Protein AF-A0A8T6I7B5-F1 (afdb_monomer_lite)

Sequence (287 aa):
MPPGPPVEEPLDAAIVPVEAETPPVVAPEPPTEPMSDALAETLEEALAERDRLAEENAALMVDLDSARGALARAAEEIAALEEVVGALEQQVETLQQRPPAAGQGRAASRSADGAPPTFSFVAWGAVAVLLLAAVVGVLYQRRRARALEAAADAYRGPSATAEELADDVEPDHDFEEPPPAAQDAPAETYAPAETYEPAETYEPAEVYEPAETYERQESYDVEEDEDDPADSPAGPGGYSPNTKLNLARAYVNMGDEETAREVLEEVLAEGDATERAAAQELLDELE

pLDDT: mean 70.92, std 21.5, range [35.41, 97.62]

Foldseek 3Di:
DDDDDDDDDDPPPPPDDPPPPDDPPPDPDDPDDDPVVVVVVVVVVVVVVVVVVVVVVVVVVVVVVVVVVVVVVVVVVVVVVVVVVVVVVVVVVVVVPPPDPPDDDDDDDDDDDDDDPPDDPPVVVVVVVVVVVVVVVVVVVVVVVVVVVVVVVVVCPPPPDPPVPPDPDDPPDPPDDDDDDDPDDDDDDDDDPDDDDDPDDDDDPDDDDPDDDPDDDDDDPPPPPPDDPQPDPPDDPRDDLVRLLVVLVVCVVVVNNVVSLVSLVVSCVHPDPVSVVSSVVVVVVSD

Secondary structure (DSSP, 8-state):
--PPPPPPP------------PPP--PPPPPPSSHHHHHHHHHHHHHHHHHHHHHHHHHHHHHHHHHHHHHHHHHHHHHHHHHHHHHHHHHHHHHHSS----------------------HHHHHHHHHHHHHHHHHHHHHHHHHHHHHHHHHHHS-----TTSTTS---------PPPP----------------PPP---------PPPP----------------TT----STT---HHHHHHHHHHHHHTT-HHHHHHHHHHHHHHS-HHHHHHHHHHHHHT-

Radius of gyration: 44.98 Å; chains: 1; bounding box: 145×75×112 Å

Structure (mmCIF, N/CA/C/O backbone):
data_AF-A0A8T6I7B5-F1
#
_entry.id   AF-A0A8T6I7B5-F1
#
loop_
_atom_site.group_PDB
_atom_site.id
_atom_site.type_symbol
_atom_site.label_atom_id
_atom_site.label_alt_id
_atom_site.label_comp_id
_atom_site.label_asym_id
_atom_site.label_entity_id
_atom_site.label_seq_id
_atom_site.pdbx_PDB_ins_code
_atom_site.Cartn_x
_atom_site.Cartn_y
_atom_site.Cartn_z
_atom_site.occupancy
_atom_site.B_iso_or_equiv
_atom_site.auth_seq_id
_atom_site.auth_comp_id
_atom_site.auth_asym_id
_atom_site.auth_atom_id
_atom_site.pdbx_PDB_model_num
ATOM 1 N N . MET A 1 1 ? 95.168 -58.702 -53.310 1.00 51.34 1 MET A N 1
ATOM 2 C CA . MET A 1 1 ? 95.104 -57.454 -54.100 1.00 51.34 1 MET A CA 1
ATOM 3 C C . MET A 1 1 ? 94.538 -57.802 -55.459 1.00 51.34 1 MET A C 1
ATOM 5 O O . MET A 1 1 ? 95.211 -58.487 -56.220 1.00 51.34 1 MET A O 1
ATOM 9 N N . PRO A 1 2 ? 93.236 -57.555 -55.634 1.00 46.84 2 PRO A N 1
ATOM 10 C CA . PRO A 1 2 ? 92.783 -56.429 -56.463 1.00 46.84 2 PRO A CA 1
ATOM 11 C C . PRO A 1 2 ? 91.567 -55.711 -55.810 1.00 46.84 2 PRO A C 1
ATOM 13 O O . PRO A 1 2 ? 91.312 -55.957 -54.632 1.00 46.84 2 PRO A O 1
ATOM 16 N N . PRO A 1 3 ? 90.867 -54.801 -56.509 1.00 55.19 3 PRO A N 1
ATOM 17 C CA . PRO A 1 3 ? 91.048 -53.349 -56.500 1.00 55.19 3 PRO A CA 1
ATOM 18 C C . PRO A 1 3 ? 90.017 -52.613 -55.619 1.00 55.19 3 PRO A C 1
ATOM 20 O O . PRO A 1 3 ? 88.935 -53.124 -55.345 1.00 55.19 3 PRO A O 1
ATOM 23 N N . GLY A 1 4 ? 90.383 -51.406 -55.176 1.00 50.25 4 GLY A N 1
ATOM 24 C CA . GLY A 1 4 ? 89.544 -50.533 -54.350 1.00 50.25 4 GLY A CA 1
ATOM 25 C C . GLY A 1 4 ? 88.310 -49.976 -55.079 1.00 50.25 4 GLY A C 1
ATOM 26 O O . GLY A 1 4 ? 88.274 -49.987 -56.312 1.00 50.25 4 GLY A O 1
ATOM 27 N N . PRO A 1 5 ? 87.301 -49.509 -54.320 1.00 64.31 5 PRO A N 1
ATOM 28 C CA . PRO A 1 5 ? 86.073 -48.953 -54.875 1.00 64.31 5 PRO A CA 1
ATOM 29 C C . PRO A 1 5 ? 86.305 -47.581 -55.540 1.00 64.31 5 PRO A C 1
ATOM 31 O O . PRO A 1 5 ? 87.286 -46.900 -55.223 1.00 64.31 5 PRO A O 1
ATOM 34 N N . PRO A 1 6 ? 85.430 -47.202 -56.489 1.00 61.50 6 PRO A N 1
ATOM 35 C CA . PRO A 1 6 ? 85.619 -46.056 -57.370 1.00 61.50 6 PRO A CA 1
ATOM 36 C C . PRO A 1 6 ? 85.499 -44.710 -56.646 1.00 61.50 6 PRO A C 1
ATO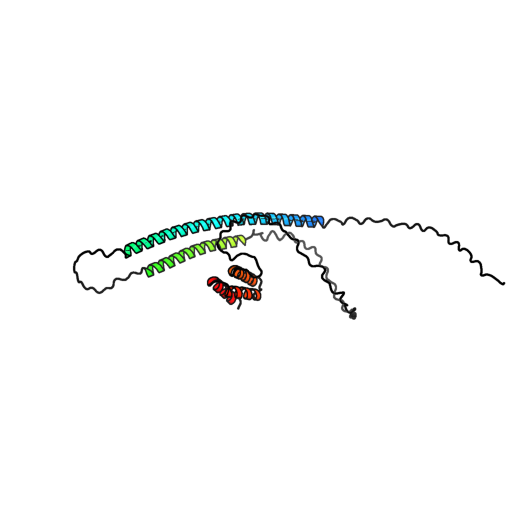M 38 O O . PRO A 1 6 ? 84.761 -44.558 -55.678 1.00 61.50 6 PRO A O 1
ATOM 41 N N . VAL A 1 7 ? 86.252 -43.743 -57.169 1.00 57.91 7 VAL A N 1
ATOM 42 C CA . VAL A 1 7 ? 86.249 -42.325 -56.802 1.00 57.91 7 VAL A CA 1
ATOM 43 C C . VAL A 1 7 ? 84.918 -41.713 -57.244 1.00 57.91 7 VAL A C 1
ATOM 45 O O . VAL A 1 7 ? 84.636 -41.691 -58.440 1.00 57.91 7 VAL A O 1
ATOM 48 N N . GLU A 1 8 ? 84.111 -41.240 -56.295 1.00 53.50 8 GLU A N 1
ATOM 49 C CA . GLU A 1 8 ? 82.928 -40.425 -56.585 1.00 53.50 8 GLU A CA 1
ATOM 50 C C . GLU A 1 8 ? 83.360 -38.990 -56.922 1.00 53.50 8 GLU A C 1
ATOM 52 O O . GLU A 1 8 ? 84.153 -38.370 -56.209 1.00 53.50 8 GLU A O 1
ATOM 57 N N . GLU A 1 9 ? 82.872 -38.499 -58.059 1.00 64.44 9 GLU A N 1
ATOM 58 C CA . GLU A 1 9 ? 83.055 -37.133 -58.546 1.00 64.44 9 GLU A CA 1
ATOM 59 C C . GLU A 1 9 ? 82.395 -36.117 -57.595 1.00 64.44 9 GLU A C 1
ATOM 61 O O . GLU A 1 9 ? 81.298 -36.371 -57.091 1.00 64.44 9 GLU A O 1
ATOM 66 N N . PRO A 1 10 ? 82.998 -34.938 -57.363 1.00 58.88 10 PRO A N 1
ATOM 67 C CA . PRO A 1 10 ? 82.309 -33.866 -56.665 1.00 58.88 10 PRO A CA 1
ATOM 68 C C . PRO A 1 10 ? 81.256 -33.246 -57.593 1.00 58.88 10 PRO A C 1
ATOM 70 O O . PRO A 1 10 ? 81.580 -32.644 -58.615 1.00 58.88 10 PRO A O 1
ATOM 73 N N . LEU A 1 11 ? 79.983 -33.386 -57.223 1.00 54.81 11 LEU A N 1
ATOM 74 C CA . LEU A 1 11 ? 78.884 -32.615 -57.797 1.00 54.81 11 LEU A CA 1
ATOM 75 C C . LEU A 1 11 ? 79.084 -31.131 -57.457 1.00 54.81 11 LEU A C 1
ATOM 77 O O . LEU A 1 11 ? 78.839 -30.705 -56.328 1.00 54.81 11 LEU A O 1
ATOM 81 N N . ASP A 1 12 ? 79.503 -30.350 -58.454 1.00 52.25 12 ASP A N 1
ATOM 82 C CA . ASP A 1 12 ? 79.379 -28.891 -58.488 1.00 52.25 12 ASP A CA 1
ATOM 83 C C . ASP A 1 12 ? 77.886 -28.515 -58.477 1.00 52.25 12 ASP A C 1
ATOM 85 O O . ASP A 1 12 ? 77.255 -28.266 -59.505 1.00 52.25 12 ASP A O 1
ATOM 89 N N . ALA A 1 13 ? 77.288 -28.500 -57.287 1.00 52.56 13 ALA A N 1
ATOM 90 C CA . ALA A 1 13 ? 76.013 -27.845 -57.053 1.00 52.56 13 ALA A CA 1
ATOM 91 C C . ALA A 1 13 ? 76.296 -26.366 -56.775 1.00 52.56 13 ALA A C 1
ATOM 93 O O . ALA A 1 13 ? 76.551 -25.956 -55.643 1.00 52.56 13 ALA A O 1
ATOM 94 N N . ALA A 1 14 ? 76.269 -25.564 -57.838 1.00 49.94 14 ALA A N 1
ATOM 95 C CA . ALA A 1 14 ? 76.181 -24.118 -57.740 1.00 49.94 14 ALA A CA 1
ATOM 96 C C . ALA A 1 14 ? 74.928 -23.751 -56.925 1.00 49.94 14 ALA A C 1
ATOM 98 O O . ALA A 1 14 ? 73.805 -23.799 -57.425 1.00 49.94 14 ALA A O 1
ATOM 99 N N . ILE A 1 15 ? 75.121 -23.408 -55.651 1.00 51.41 15 ILE A N 1
ATOM 100 C CA . ILE A 1 15 ? 74.093 -22.778 -54.827 1.00 51.41 15 ILE A CA 1
ATOM 101 C C . ILE A 1 15 ? 73.923 -21.359 -55.371 1.00 51.41 15 ILE A C 1
ATOM 103 O O . ILE A 1 15 ? 74.718 -20.465 -55.086 1.00 51.41 15 ILE A O 1
ATOM 107 N N . VAL A 1 16 ? 72.905 -21.171 -56.206 1.00 56.12 16 VAL A N 1
ATOM 108 C CA . VAL A 1 16 ? 72.401 -19.845 -56.563 1.00 56.12 16 VAL A CA 1
ATOM 109 C C . VAL A 1 16 ? 71.723 -19.283 -55.310 1.00 56.12 16 VAL A C 1
ATOM 111 O O . VAL A 1 16 ? 70.828 -19.947 -54.779 1.00 56.12 16 VAL A O 1
ATOM 114 N N . PRO A 1 17 ? 72.117 -18.108 -54.793 1.00 50.94 17 PRO A N 1
ATOM 115 C CA . PRO A 1 17 ? 71.380 -17.482 -53.711 1.00 50.94 17 PRO A CA 1
ATOM 116 C C . PRO A 1 17 ? 70.039 -17.015 -54.280 1.00 50.94 17 PRO A C 1
ATOM 118 O O . PRO A 1 17 ? 69.984 -16.100 -55.097 1.00 50.94 17 PRO A O 1
ATOM 121 N N . VAL A 1 18 ? 68.955 -17.676 -53.883 1.00 52.81 18 VAL A N 1
ATOM 122 C CA . VAL A 1 18 ? 67.610 -17.130 -54.057 1.00 52.81 18 VAL A CA 1
ATOM 123 C C . VAL A 1 18 ? 67.505 -15.991 -53.051 1.00 52.81 18 VAL A C 1
ATOM 125 O O . VAL A 1 18 ? 67.374 -16.231 -51.851 1.00 52.81 18 VAL A O 1
ATOM 128 N N . GLU A 1 19 ? 67.646 -14.754 -53.528 1.00 52.31 19 GLU A N 1
ATOM 129 C CA . GLU A 1 19 ? 67.212 -13.574 -52.787 1.00 52.31 19 GLU A CA 1
ATOM 130 C C . GLU A 1 19 ? 65.722 -13.759 -52.495 1.00 52.31 19 GLU A C 1
ATOM 132 O O . GLU A 1 19 ? 64.873 -13.652 -53.378 1.00 52.31 19 GLU A O 1
ATOM 137 N N . ALA A 1 20 ? 65.407 -14.139 -51.259 1.00 50.53 20 ALA A N 1
ATOM 138 C CA . ALA A 1 20 ? 64.048 -14.105 -50.767 1.00 50.53 20 ALA A CA 1
ATOM 139 C C . ALA A 1 20 ? 63.647 -12.629 -50.683 1.00 50.53 20 ALA A C 1
ATOM 141 O O . ALA A 1 20 ? 64.002 -11.942 -49.725 1.00 50.53 20 ALA A O 1
ATOM 142 N N . GLU A 1 21 ? 62.935 -12.135 -51.695 1.00 50.31 21 GLU A N 1
ATOM 143 C CA . GLU A 1 21 ? 62.118 -10.936 -51.547 1.00 50.31 21 GLU A CA 1
ATOM 144 C C . GLU A 1 21 ? 61.119 -11.212 -50.416 1.00 50.31 21 GLU A C 1
ATOM 146 O O . GLU A 1 21 ? 60.110 -11.894 -50.590 1.00 50.31 21 GLU A O 1
ATOM 151 N N . THR A 1 22 ? 61.436 -10.739 -49.211 1.00 57.69 22 THR A N 1
ATOM 152 C CA . THR A 1 22 ? 60.463 -10.644 -48.126 1.00 57.69 22 THR A CA 1
ATOM 153 C C . THR A 1 22 ? 59.327 -9.751 -48.620 1.00 57.69 22 THR A C 1
ATOM 155 O O . THR A 1 22 ? 59.603 -8.587 -48.935 1.00 57.69 22 THR A O 1
ATOM 158 N N . PRO A 1 23 ? 58.075 -10.242 -48.709 1.00 58.91 23 PRO A N 1
ATOM 159 C CA . PRO A 1 23 ? 56.959 -9.371 -49.039 1.00 58.91 23 PRO A CA 1
ATOM 160 C C . PRO A 1 23 ? 56.904 -8.243 -47.999 1.00 58.91 23 PRO A C 1
ATOM 162 O O . PRO A 1 23 ? 57.253 -8.475 -46.834 1.00 58.91 23 PRO A O 1
ATOM 165 N N . PRO A 1 24 ? 56.510 -7.020 -48.390 1.00 59.97 24 PRO A N 1
ATOM 166 C CA . PRO A 1 24 ? 56.410 -5.923 -47.443 1.00 59.97 24 PRO A CA 1
ATOM 167 C C . PRO A 1 24 ? 55.484 -6.349 -46.302 1.00 59.97 24 PRO A C 1
ATOM 169 O O . PRO A 1 24 ? 54.354 -6.781 -46.534 1.00 59.97 24 PRO A O 1
ATOM 172 N N . VAL A 1 25 ? 55.985 -6.252 -45.069 1.00 58.31 25 VAL A N 1
ATOM 173 C CA . VAL A 1 25 ? 55.170 -6.384 -43.862 1.00 58.31 25 VAL A CA 1
ATOM 174 C C . VAL A 1 25 ? 54.178 -5.229 -43.898 1.00 58.31 25 VAL A C 1
ATOM 176 O O . VAL A 1 25 ? 54.514 -4.096 -43.557 1.00 58.31 25 VAL A O 1
ATOM 179 N N . VAL A 1 26 ? 52.971 -5.509 -44.385 1.00 59.41 26 VAL A N 1
ATOM 180 C CA . VAL A 1 26 ? 51.819 -4.631 -44.209 1.00 59.41 26 VAL A CA 1
ATOM 181 C C . VAL A 1 26 ? 51.585 -4.592 -42.706 1.00 59.41 26 VAL A C 1
ATOM 183 O O . VAL A 1 26 ? 51.203 -5.597 -42.107 1.00 59.41 26 VAL A O 1
ATOM 186 N N . ALA A 1 27 ? 51.924 -3.465 -42.079 1.00 62.81 27 ALA A N 1
ATOM 187 C CA . ALA A 1 27 ? 51.529 -3.218 -40.702 1.00 62.81 27 ALA A CA 1
ATOM 188 C C . ALA A 1 27 ? 50.005 -3.404 -40.626 1.00 62.81 27 ALA A C 1
ATOM 190 O O . ALA A 1 27 ? 49.321 -2.903 -41.523 1.00 62.81 27 ALA A O 1
ATOM 191 N N . PRO A 1 28 ? 49.469 -4.133 -39.629 1.00 57.56 28 PRO A N 1
ATOM 192 C CA . PRO A 1 28 ? 48.026 -4.204 -39.463 1.00 57.56 28 PRO A CA 1
ATOM 193 C C . PRO A 1 28 ? 47.518 -2.768 -39.347 1.00 57.56 28 PRO A C 1
ATOM 195 O O . PRO A 1 28 ? 48.011 -2.005 -38.511 1.00 57.56 28 PRO A O 1
ATOM 198 N N . GLU A 1 29 ? 46.608 -2.381 -40.239 1.00 62.47 29 GLU A N 1
ATOM 199 C CA . GLU A 1 29 ? 45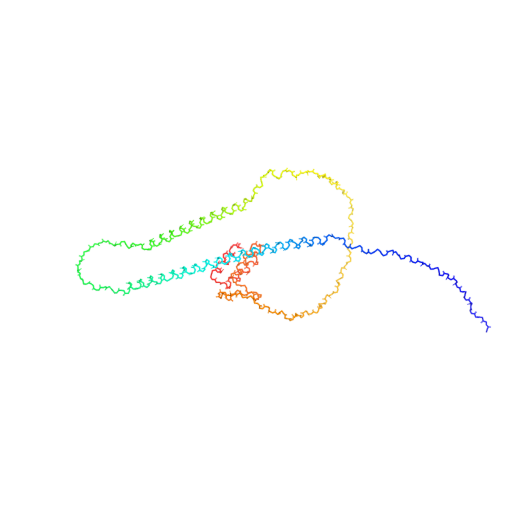.933 -1.096 -40.117 1.00 62.47 29 GLU A CA 1
ATOM 200 C C . GLU A 1 29 ? 45.312 -1.030 -38.714 1.00 62.47 29 GLU A C 1
ATOM 202 O O . GLU A 1 29 ? 44.788 -2.048 -38.236 1.00 62.47 29 GLU A O 1
ATOM 207 N N . PRO A 1 30 ? 45.428 0.109 -38.004 1.00 62.84 30 PRO A N 1
ATOM 208 C CA . PRO A 1 30 ? 44.755 0.249 -36.724 1.00 62.84 30 PRO A CA 1
ATOM 209 C C . PRO A 1 30 ? 43.266 -0.034 -36.953 1.00 62.84 30 PRO A C 1
ATOM 211 O O . PRO A 1 30 ? 42.741 0.367 -37.997 1.00 62.84 30 PRO A O 1
ATOM 214 N N . PRO A 1 31 ? 42.590 -0.743 -36.032 1.00 59.16 31 PRO A N 1
ATOM 215 C CA . PRO A 1 31 ? 41.165 -0.983 -36.171 1.00 59.16 31 PRO A CA 1
ATOM 216 C C . PRO A 1 31 ? 40.487 0.371 -36.372 1.00 59.16 31 PRO A C 1
ATOM 218 O O . PRO A 1 31 ? 40.602 1.263 -35.532 1.00 59.16 31 PRO A O 1
ATOM 221 N N . THR A 1 32 ? 39.857 0.530 -37.534 1.00 59.53 32 THR A N 1
ATOM 222 C CA . THR A 1 32 ? 39.026 1.683 -37.871 1.00 59.53 32 THR A CA 1
ATOM 223 C C . THR A 1 32 ? 38.042 1.931 -36.735 1.00 59.53 32 THR A C 1
ATOM 225 O O . THR A 1 32 ? 37.567 0.971 -36.134 1.00 59.53 32 THR A O 1
ATOM 228 N N . GLU A 1 33 ? 37.783 3.204 -36.457 1.00 61.41 33 GLU A N 1
ATOM 229 C CA . GLU A 1 33 ? 37.123 3.796 -35.290 1.00 61.41 33 GLU A CA 1
ATOM 230 C C . GLU A 1 33 ? 35.568 3.859 -35.385 1.00 61.41 33 GLU A C 1
ATOM 232 O O . GLU A 1 33 ? 35.046 4.924 -35.695 1.00 61.41 33 GLU A O 1
ATOM 237 N N . PRO A 1 34 ? 34.772 2.791 -35.127 1.00 58.00 34 PRO A N 1
ATOM 238 C CA . PRO A 1 34 ? 33.345 2.990 -34.827 1.00 58.00 34 PRO A CA 1
ATOM 239 C C . PRO A 1 34 ? 32.941 2.542 -33.415 1.00 58.00 34 PRO A C 1
ATOM 241 O O . PRO A 1 34 ? 31.858 2.883 -32.956 1.00 58.00 34 PRO A O 1
ATOM 244 N N . MET A 1 35 ? 33.784 1.787 -32.698 1.00 57.00 35 MET A N 1
ATOM 245 C CA . MET A 1 35 ? 33.456 1.326 -31.339 1.00 57.00 35 MET A CA 1
ATOM 246 C C . MET A 1 35 ? 33.714 2.381 -30.256 1.00 57.00 35 MET A C 1
ATOM 248 O O . MET A 1 35 ? 33.026 2.368 -29.242 1.00 57.00 35 MET A O 1
ATOM 252 N N . SER A 1 36 ? 34.677 3.290 -30.442 1.00 67.69 36 SER A N 1
ATOM 253 C CA . SER A 1 36 ? 34.973 4.345 -29.460 1.00 67.69 36 SER A CA 1
ATOM 254 C C . SER A 1 36 ? 33.822 5.333 -29.311 1.00 67.69 36 SER A C 1
ATOM 256 O O . SER A 1 36 ? 33.496 5.722 -28.194 1.00 67.69 36 SER A O 1
ATOM 258 N N . ASP A 1 37 ? 33.194 5.690 -30.428 1.00 76.62 37 ASP A N 1
ATOM 259 C CA . ASP A 1 37 ? 32.149 6.709 -30.466 1.00 76.62 37 ASP A CA 1
ATOM 260 C C . ASP A 1 37 ? 30.830 6.150 -29.926 1.00 76.62 37 ASP A C 1
ATOM 262 O O . ASP A 1 37 ? 30.194 6.789 -29.095 1.00 76.62 37 ASP A O 1
ATOM 266 N N . ALA A 1 38 ? 30.493 4.901 -30.270 1.00 75.25 38 ALA A N 1
ATOM 267 C CA . ALA A 1 38 ? 29.346 4.203 -29.689 1.00 75.25 38 ALA A CA 1
ATOM 268 C C . ALA A 1 38 ? 29.489 4.012 -28.165 1.00 75.25 38 ALA A C 1
ATOM 270 O O . ALA A 1 38 ? 28.525 4.169 -27.419 1.00 75.25 38 ALA A O 1
ATOM 271 N N . LEU A 1 39 ? 30.699 3.709 -27.677 1.00 80.75 39 LEU A N 1
ATOM 272 C CA . LEU A 1 39 ? 30.958 3.616 -26.237 1.00 80.75 39 LEU A CA 1
ATOM 273 C C . LEU A 1 39 ? 30.880 4.985 -25.547 1.00 80.75 39 LEU A C 1
ATOM 275 O O . LEU A 1 39 ? 30.374 5.065 -24.430 1.00 80.75 39 LEU A O 1
ATOM 279 N N . ALA A 1 40 ? 31.342 6.055 -26.195 1.00 82.75 40 ALA A N 1
ATOM 280 C CA . ALA A 1 40 ? 31.225 7.411 -25.664 1.00 82.75 40 ALA A CA 1
ATOM 281 C C . ALA A 1 40 ? 29.757 7.855 -25.548 1.00 82.75 40 ALA A C 1
ATOM 283 O O . ALA A 1 40 ? 29.374 8.389 -24.511 1.00 82.75 40 ALA A O 1
ATOM 284 N N . GLU A 1 41 ? 28.936 7.559 -26.558 1.00 86.44 41 GLU A N 1
ATOM 285 C CA . GLU A 1 41 ? 27.498 7.853 -26.559 1.00 86.44 41 GLU A CA 1
ATOM 286 C C . GLU A 1 41 ? 26.766 7.082 -25.450 1.00 86.44 41 GLU A C 1
ATOM 288 O O . GLU A 1 41 ? 26.040 7.678 -24.657 1.00 86.44 41 GLU A O 1
ATOM 293 N N . THR A 1 42 ? 27.046 5.782 -25.293 1.00 90.06 42 THR A N 1
ATOM 294 C CA . THR A 1 42 ? 26.442 4.977 -24.210 1.00 90.06 42 THR A CA 1
ATOM 295 C C . THR A 1 42 ? 26.855 5.447 -22.811 1.00 90.06 42 THR A C 1
ATOM 297 O O . THR A 1 42 ? 26.065 5.382 -21.872 1.00 90.06 42 THR A O 1
ATOM 300 N N . LEU A 1 43 ? 28.089 5.943 -22.650 1.00 92.69 43 LEU A N 1
ATOM 301 C CA . LEU A 1 43 ? 28.561 6.510 -21.387 1.00 92.69 43 LEU A CA 1
ATOM 302 C C . LEU A 1 43 ? 27.842 7.830 -21.083 1.00 92.69 43 LEU A C 1
ATOM 304 O O . LEU A 1 43 ? 27.479 8.074 -19.936 1.00 92.69 43 LEU A O 1
ATOM 308 N N . GLU A 1 44 ? 27.654 8.680 -22.090 1.00 92.88 44 GLU A N 1
ATOM 309 C CA . GLU A 1 44 ? 26.946 9.951 -21.944 1.00 92.88 44 GLU A CA 1
ATOM 310 C C . GLU A 1 44 ? 25.475 9.728 -21.566 1.00 92.88 44 GLU A C 1
ATOM 312 O O . GLU A 1 44 ? 24.985 10.361 -20.630 1.00 92.88 44 GLU A O 1
ATOM 317 N N . GLU A 1 45 ? 24.811 8.757 -22.199 1.00 94.25 45 GLU A N 1
ATOM 318 C CA . GLU A 1 45 ? 23.447 8.347 -21.851 1.00 94.25 45 GLU A CA 1
ATOM 319 C C . GLU A 1 45 ? 23.361 7.809 -20.413 1.00 94.25 45 GLU A C 1
ATOM 321 O O . GLU A 1 45 ? 22.534 8.274 -19.626 1.00 94.25 45 GLU A O 1
ATOM 326 N N . ALA A 1 46 ? 24.275 6.919 -20.014 1.00 93.75 46 ALA A N 1
ATOM 327 C CA . ALA A 1 46 ? 24.314 6.381 -18.653 1.00 93.75 46 ALA A CA 1
ATOM 328 C C . ALA A 1 46 ? 24.598 7.458 -17.586 1.00 93.75 46 ALA A C 1
ATOM 330 O O . ALA A 1 46 ? 24.083 7.395 -16.466 1.00 93.75 46 ALA A O 1
ATOM 331 N N . LEU A 1 47 ? 25.419 8.465 -17.906 1.00 94.75 47 LEU A N 1
ATOM 332 C CA . LEU A 1 47 ? 25.679 9.595 -17.011 1.00 94.75 47 LEU A CA 1
ATOM 333 C C . LEU A 1 47 ? 24.452 10.500 -16.873 1.00 94.75 47 LEU A C 1
ATOM 335 O O . LEU A 1 47 ? 24.137 10.915 -15.757 1.00 94.75 47 LEU A O 1
ATOM 339 N N . ALA A 1 48 ? 23.743 10.762 -17.973 1.00 94.81 48 ALA A N 1
ATOM 340 C CA . ALA A 1 48 ? 22.498 11.521 -17.949 1.00 94.81 48 ALA A CA 1
ATOM 341 C C . ALA A 1 48 ? 21.411 10.797 -17.137 1.00 94.81 48 ALA A C 1
ATOM 343 O O . ALA A 1 48 ? 20.705 11.427 -16.346 1.00 94.81 48 ALA A O 1
ATOM 344 N N . GLU A 1 49 ? 21.311 9.473 -17.270 1.00 96.19 49 GLU A N 1
ATOM 345 C CA . GLU A 1 49 ? 20.382 8.659 -16.486 1.00 96.19 49 GLU A CA 1
ATOM 346 C C . GLU A 1 49 ? 20.726 8.678 -14.991 1.00 96.19 49 GLU A C 1
ATOM 348 O O . GLU A 1 49 ? 19.846 8.888 -14.155 1.00 96.19 49 GLU A O 1
ATOM 353 N N . ARG A 1 50 ? 22.010 8.561 -14.631 1.00 96.69 50 ARG A N 1
ATOM 354 C CA . ARG A 1 50 ? 22.456 8.701 -13.237 1.00 96.69 50 ARG A CA 1
ATOM 355 C C . ARG A 1 50 ? 22.073 10.060 -12.652 1.00 96.69 50 ARG A C 1
ATOM 357 O O . ARG A 1 50 ? 21.613 10.119 -11.514 1.00 96.69 50 ARG A O 1
ATOM 364 N N . ASP A 1 51 ? 22.286 11.142 -13.395 1.00 96.81 51 ASP A N 1
ATOM 365 C CA . ASP A 1 51 ? 21.993 12.494 -12.911 1.00 96.81 51 ASP A CA 1
ATOM 366 C C . ASP A 1 51 ? 20.488 12.702 -12.717 1.00 96.81 51 ASP A C 1
ATOM 368 O O . ASP A 1 51 ? 20.068 13.250 -11.696 1.00 96.81 51 ASP A O 1
ATOM 372 N N . ARG A 1 52 ? 19.672 12.162 -13.627 1.00 96.62 52 ARG A N 1
ATOM 373 C CA . ARG A 1 52 ? 18.217 12.119 -13.471 1.00 96.62 52 ARG A CA 1
ATOM 374 C C . ARG A 1 52 ? 17.802 11.345 -12.220 1.00 96.62 52 ARG A C 1
ATOM 376 O O . ARG A 1 52 ? 17.020 11.854 -11.422 1.00 96.62 52 ARG A O 1
ATOM 383 N N . LEU A 1 53 ? 18.338 10.142 -12.022 1.00 96.12 53 LEU A N 1
ATOM 384 C CA . LEU A 1 53 ? 18.039 9.326 -10.842 1.00 96.12 53 LEU A CA 1
ATOM 385 C C . LEU A 1 53 ? 18.489 10.010 -9.546 1.00 96.12 53 LEU A C 1
ATOM 387 O O . LEU A 1 53 ? 17.834 9.875 -8.514 1.00 96.12 53 LEU A O 1
ATOM 391 N N . ALA A 1 54 ? 19.594 10.757 -9.570 1.00 96.38 54 ALA A N 1
ATOM 392 C CA . ALA A 1 54 ? 20.044 11.534 -8.421 1.00 96.38 54 ALA A CA 1
ATOM 393 C C . ALA A 1 54 ? 19.064 12.669 -8.078 1.00 96.38 54 ALA A C 1
ATOM 395 O O . ALA A 1 54 ? 18.784 12.896 -6.901 1.00 96.38 54 ALA A O 1
ATOM 396 N N . GLU A 1 55 ? 18.510 13.349 -9.085 1.00 96.44 55 GLU A N 1
ATOM 397 C CA . GLU A 1 55 ? 17.492 14.385 -8.891 1.00 96.44 55 GLU A CA 1
ATOM 398 C C . GLU A 1 55 ? 16.166 13.797 -8.384 1.00 96.44 55 GLU A C 1
ATOM 400 O O . GLU A 1 55 ? 15.583 14.319 -7.432 1.00 96.44 55 GLU A O 1
ATOM 405 N N . GLU A 1 56 ? 15.730 12.665 -8.943 1.00 96.81 56 GLU A N 1
ATOM 406 C CA . GLU A 1 56 ? 14.538 11.942 -8.485 1.00 96.81 56 GLU A CA 1
ATOM 407 C C . GLU A 1 56 ? 14.695 11.465 -7.031 1.00 96.81 56 GLU A C 1
ATOM 409 O O . GLU A 1 56 ? 13.812 11.699 -6.205 1.00 96.81 56 GLU A O 1
ATOM 414 N N . ASN A 1 57 ? 15.845 10.889 -6.671 1.00 96.12 57 ASN A N 1
ATOM 415 C CA . ASN A 1 57 ? 16.134 10.502 -5.288 1.00 96.12 57 ASN A CA 1
ATOM 416 C C . ASN A 1 57 ? 16.154 11.707 -4.338 1.00 96.12 57 ASN A C 1
ATOM 418 O O . ASN A 1 57 ? 15.643 11.618 -3.222 1.00 96.12 57 ASN A O 1
ATOM 422 N N . ALA A 1 58 ? 16.706 12.846 -4.763 1.00 96.69 58 ALA A N 1
ATOM 423 C CA . ALA A 1 58 ? 16.690 14.065 -3.959 1.00 96.69 58 ALA A CA 1
ATOM 424 C C . ALA A 1 58 ? 15.259 14.581 -3.729 1.00 96.69 58 ALA A C 1
ATOM 426 O O . ALA A 1 58 ? 14.928 14.991 -2.615 1.00 96.69 58 ALA A O 1
ATOM 427 N N . ALA A 1 59 ? 14.397 14.522 -4.747 1.00 96.19 59 ALA A N 1
ATOM 428 C CA . ALA A 1 59 ? 12.986 14.878 -4.617 1.00 96.19 59 ALA A CA 1
ATOM 429 C C . ALA A 1 59 ? 12.246 13.929 -3.658 1.00 96.19 59 ALA A C 1
ATOM 431 O O . ALA A 1 59 ? 11.545 14.391 -2.757 1.00 96.19 59 ALA A O 1
ATOM 432 N N . LEU A 1 60 ? 12.468 12.617 -3.787 1.00 95.69 60 LEU A N 1
ATOM 433 C CA . LEU A 1 60 ? 11.881 11.615 -2.895 1.00 95.69 60 LEU A CA 1
ATOM 434 C C . LEU A 1 60 ? 12.315 11.802 -1.436 1.00 95.69 60 LEU A C 1
ATOM 436 O O . LEU A 1 60 ? 11.492 11.653 -0.536 1.00 95.69 60 LEU A O 1
ATOM 440 N N . MET A 1 61 ? 13.572 12.175 -1.187 1.00 96.00 61 MET A N 1
ATOM 441 C CA . MET A 1 61 ? 14.054 12.484 0.165 1.00 96.00 61 MET A CA 1
ATOM 442 C C . MET A 1 61 ? 13.315 13.679 0.779 1.00 96.00 61 MET A C 1
ATOM 444 O O . MET A 1 61 ? 12.902 13.625 1.936 1.00 96.00 61 MET A O 1
ATOM 448 N N . VAL A 1 62 ? 13.085 14.740 -0.001 1.00 97.44 62 VAL A N 1
ATOM 449 C CA . VAL A 1 62 ? 12.310 15.906 0.457 1.00 97.44 62 VAL A CA 1
ATOM 450 C C . VAL A 1 62 ? 10.863 15.518 0.778 1.00 97.44 62 VAL A C 1
ATOM 452 O O . VAL A 1 62 ? 10.312 15.959 1.792 1.00 97.44 62 VAL A O 1
ATOM 455 N N . ASP A 1 63 ? 10.250 14.675 -0.051 1.00 96.19 63 ASP A N 1
ATOM 456 C CA . ASP A 1 63 ? 8.892 14.182 0.178 1.00 96.19 63 ASP A CA 1
ATOM 457 C C . ASP A 1 63 ? 8.805 13.289 1.423 1.00 96.19 63 ASP A C 1
ATOM 459 O O . ASP A 1 63 ? 7.864 13.425 2.212 1.00 96.19 63 ASP A O 1
ATOM 463 N N . LEU A 1 64 ? 9.803 12.429 1.648 1.00 97.00 64 LEU A N 1
ATOM 464 C CA . LEU A 1 64 ? 9.912 11.587 2.840 1.00 97.00 64 LEU A CA 1
ATOM 465 C C . LEU A 1 64 ? 10.009 12.438 4.113 1.00 97.00 64 LEU A C 1
ATOM 467 O O . LEU A 1 64 ? 9.280 12.191 5.074 1.00 97.00 64 LEU A O 1
ATOM 471 N N . ASP A 1 65 ? 10.846 13.476 4.115 1.00 97.06 65 ASP A N 1
ATOM 472 C CA . ASP A 1 65 ? 10.988 14.385 5.257 1.00 97.06 65 ASP A CA 1
ATOM 473 C C . ASP A 1 65 ? 9.709 15.189 5.518 1.00 97.06 65 ASP A C 1
ATOM 475 O O . ASP A 1 65 ? 9.294 15.382 6.667 1.00 97.06 65 ASP A O 1
ATOM 479 N N . SER A 1 66 ? 9.021 15.613 4.456 1.00 96.25 66 SER A N 1
ATOM 480 C CA . SER A 1 66 ? 7.705 16.248 4.558 1.00 96.25 66 SER A CA 1
ATOM 481 C C . SER A 1 66 ? 6.666 15.302 5.176 1.00 96.25 66 SER A C 1
ATOM 483 O O . SER A 1 66 ? 5.927 15.697 6.088 1.00 96.25 66 SER A O 1
ATOM 485 N N . ALA A 1 67 ? 6.641 14.040 4.736 1.00 95.50 67 ALA A N 1
ATOM 486 C CA . ALA A 1 67 ? 5.752 13.006 5.258 1.00 95.50 67 ALA A CA 1
ATOM 487 C C . ALA A 1 67 ? 6.050 12.689 6.731 1.00 95.50 67 ALA A C 1
ATOM 489 O O . ALA A 1 67 ? 5.125 12.672 7.546 1.00 95.50 67 ALA A O 1
ATOM 490 N N . ARG A 1 68 ? 7.327 12.542 7.105 1.00 96.69 68 ARG A N 1
ATOM 491 C CA . ARG A 1 68 ? 7.766 12.386 8.503 1.00 96.69 68 ARG A CA 1
ATOM 492 C C . ARG A 1 68 ? 7.311 13.556 9.368 1.00 96.69 68 ARG A C 1
ATOM 494 O O . ARG A 1 68 ? 6.725 13.359 10.430 1.00 96.69 68 ARG A O 1
ATOM 501 N N . GLY A 1 69 ? 7.480 14.785 8.883 1.00 97.25 69 GLY A N 1
ATOM 502 C CA . GLY A 1 69 ? 6.992 15.973 9.578 1.00 97.25 69 GLY A CA 1
ATOM 503 C C . GLY A 1 69 ? 5.466 16.003 9.722 1.00 97.25 69 GLY A C 1
ATOM 504 O O . GLY A 1 69 ? 4.943 16.529 10.705 1.00 97.25 69 GLY A O 1
ATOM 505 N N . ALA A 1 70 ? 4.716 15.481 8.750 1.00 95.50 70 ALA A N 1
ATOM 506 C CA . ALA A 1 70 ? 3.263 15.355 8.855 1.00 95.50 70 ALA A CA 1
ATOM 507 C C . ALA A 1 70 ? 2.856 14.300 9.896 1.00 95.50 70 ALA A C 1
ATOM 509 O O . ALA A 1 70 ? 1.954 14.565 10.691 1.00 95.50 70 ALA A O 1
ATOM 510 N N . LEU A 1 71 ? 3.551 13.158 9.937 1.00 96.44 71 LEU A N 1
ATOM 511 C CA . LEU A 1 71 ? 3.345 12.114 10.943 1.00 96.44 71 LEU A CA 1
ATOM 512 C C . LEU A 1 71 ? 3.632 12.623 12.358 1.00 96.44 71 LEU A C 1
ATOM 514 O O . LEU A 1 71 ? 2.803 12.431 13.241 1.00 96.44 71 LEU A O 1
ATOM 518 N N . ALA A 1 72 ? 4.729 13.357 12.560 1.00 95.25 72 ALA A N 1
ATOM 519 C CA . ALA A 1 72 ? 5.061 13.943 13.860 1.00 95.25 72 ALA A CA 1
ATOM 520 C C . ALA A 1 72 ? 3.964 14.897 14.370 1.00 95.25 72 ALA A C 1
ATOM 522 O O . ALA A 1 72 ? 3.572 14.837 15.534 1.00 95.25 72 ALA A O 1
ATOM 523 N N . ARG A 1 73 ? 3.406 15.738 13.488 1.00 96.75 73 ARG A N 1
ATOM 524 C CA . ARG A 1 73 ? 2.287 16.629 13.845 1.00 96.75 73 ARG A CA 1
ATOM 525 C C . ARG A 1 73 ? 1.016 15.856 14.182 1.00 96.75 73 ARG A C 1
ATOM 527 O O . ARG A 1 73 ? 0.309 16.229 15.111 1.00 96.75 73 ARG A O 1
ATOM 534 N N . ALA A 1 74 ? 0.721 14.796 13.433 1.00 93.88 74 ALA A N 1
ATOM 535 C CA . ALA A 1 74 ? -0.428 13.945 13.714 1.00 93.88 74 ALA A CA 1
ATOM 536 C C . ALA A 1 74 ? -0.271 13.220 15.060 1.00 93.88 74 ALA A C 1
ATOM 538 O O . ALA A 1 74 ? -1.231 13.146 15.821 1.00 93.88 74 ALA A O 1
ATOM 539 N N . ALA A 1 75 ? 0.933 12.743 15.385 1.00 94.75 75 ALA A N 1
ATOM 540 C CA . ALA A 1 75 ? 1.231 12.128 16.676 1.00 94.75 75 ALA A CA 1
ATOM 541 C C . ALA A 1 75 ? 1.042 13.116 17.840 1.00 94.75 75 ALA A C 1
ATOM 543 O O . ALA A 1 75 ? 0.438 12.762 18.850 1.00 94.75 75 ALA A O 1
ATOM 544 N N . GLU A 1 76 ? 1.478 14.371 17.681 1.00 96.50 76 GLU A N 1
ATOM 545 C CA . GLU A 1 76 ? 1.240 15.429 18.673 1.00 96.50 76 GLU A CA 1
ATOM 546 C C . GLU A 1 76 ? -0.263 15.710 18.861 1.00 96.50 76 GLU A C 1
ATOM 548 O O . GLU A 1 76 ? -0.736 15.850 19.989 1.00 96.50 76 GLU A O 1
ATOM 553 N N . GLU A 1 77 ? -1.038 15.736 17.773 1.00 96.25 77 GLU A N 1
ATOM 554 C CA . GLU A 1 77 ? -2.493 15.913 17.835 1.00 96.25 77 GLU A CA 1
ATOM 555 C C . GLU A 1 77 ? -3.187 14.734 18.533 1.00 96.25 77 GLU A C 1
ATOM 557 O O . GLU A 1 77 ? -4.084 14.946 19.351 1.00 96.25 77 GLU A O 1
ATOM 562 N N . ILE A 1 78 ? -2.750 13.499 18.269 1.00 95.50 78 ILE A N 1
ATOM 563 C CA . ILE A 1 78 ? -3.254 12.301 18.954 1.00 95.50 78 ILE A CA 1
ATOM 564 C C . ILE A 1 78 ? -2.949 12.382 20.452 1.00 95.50 78 ILE A C 1
ATOM 566 O O . ILE A 1 78 ? -3.868 12.228 21.254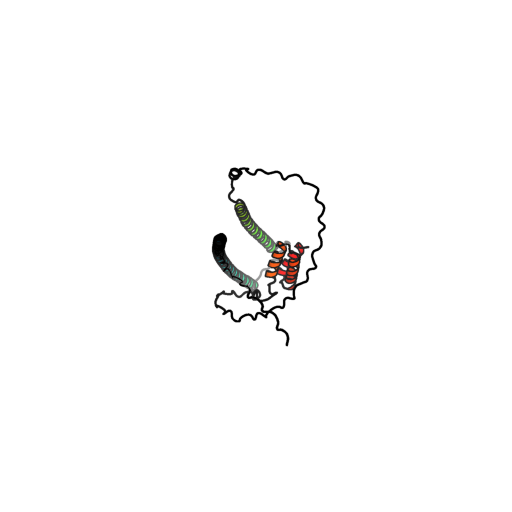 1.00 95.50 78 ILE A O 1
ATOM 570 N N . ALA A 1 79 ? -1.713 12.705 20.837 1.00 95.62 79 ALA A N 1
ATOM 571 C CA . ALA A 1 79 ? -1.336 12.847 22.243 1.00 95.62 79 ALA A CA 1
ATOM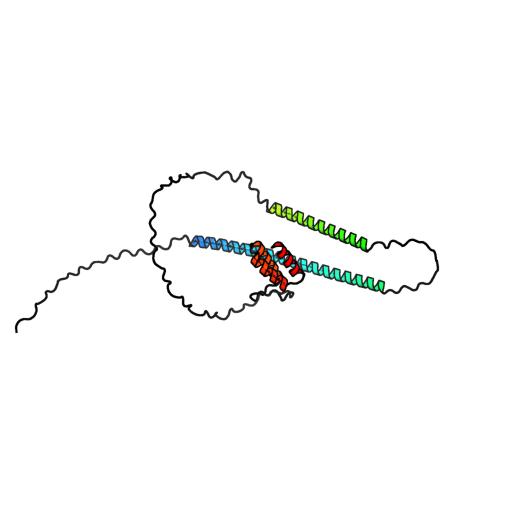 572 C C . ALA A 1 79 ? -2.168 13.931 22.959 1.00 95.62 79 ALA A C 1
ATOM 574 O O . ALA A 1 79 ? -2.629 13.737 24.086 1.00 95.62 79 ALA A O 1
ATOM 575 N N . ALA A 1 80 ? -2.434 15.058 22.290 1.00 94.88 80 ALA A N 1
ATOM 576 C CA . ALA A 1 80 ? -3.307 16.102 22.823 1.00 94.88 80 ALA A CA 1
ATOM 577 C C . ALA A 1 80 ? -4.763 15.624 22.981 1.00 94.88 80 ALA A C 1
ATOM 579 O O . ALA A 1 80 ? -5.428 15.950 23.968 1.00 94.88 80 ALA A O 1
ATOM 580 N N . LEU A 1 81 ? -5.277 14.838 22.030 1.00 95.38 81 LEU A N 1
ATOM 581 C CA . LEU A 1 81 ? -6.611 14.242 22.124 1.00 95.38 81 LEU A CA 1
ATOM 582 C C . LEU A 1 81 ? -6.701 13.224 23.267 1.00 95.38 81 LEU A C 1
ATOM 584 O O . LEU A 1 81 ? -7.706 13.217 23.979 1.00 95.38 81 LEU A O 1
ATOM 588 N N . GLU A 1 82 ? -5.667 12.412 23.484 1.00 96.12 82 GLU A N 1
ATOM 589 C CA . GLU A 1 82 ? -5.593 11.467 24.603 1.00 96.12 82 GLU A CA 1
ATOM 590 C C . GLU A 1 82 ? -5.643 12.181 25.959 1.00 96.12 82 GLU A C 1
ATOM 592 O O . GLU A 1 82 ? -6.381 11.753 26.850 1.00 96.12 82 GLU A O 1
ATOM 597 N N . GLU A 1 83 ? -4.954 13.318 26.105 1.00 96.25 83 GLU A N 1
ATOM 598 C CA . GLU A 1 83 ? -5.046 14.149 27.311 1.00 96.25 83 GLU A CA 1
ATOM 599 C C . GLU A 1 83 ? -6.484 14.643 27.546 1.00 96.25 83 GLU A C 1
ATOM 601 O O . GLU A 1 83 ? -7.011 14.557 28.661 1.00 96.25 83 GLU A O 1
ATOM 606 N N . VAL A 1 84 ? -7.158 15.118 26.492 1.00 96.19 84 VAL A N 1
ATOM 607 C CA . VAL A 1 84 ? -8.554 15.577 26.579 1.00 96.19 84 VAL A CA 1
ATOM 608 C C . VAL A 1 84 ? -9.493 14.434 26.961 1.00 96.19 84 VAL A C 1
ATOM 610 O O . VAL A 1 84 ? -10.374 14.627 27.805 1.00 96.19 84 VAL A O 1
ATOM 613 N N . VAL A 1 85 ? -9.320 13.252 26.365 1.00 96.56 85 VAL A N 1
ATOM 614 C CA . VAL A 1 85 ? -10.116 12.060 26.689 1.00 96.56 85 VAL A CA 1
ATOM 615 C C . VAL A 1 85 ? -9.907 11.669 28.150 1.00 96.56 85 VAL A C 1
ATOM 617 O O . VAL A 1 85 ? -10.891 11.550 28.882 1.00 96.56 85 VAL A O 1
ATOM 620 N N . GLY A 1 86 ? -8.658 11.582 28.613 1.00 95.69 86 GLY A N 1
ATOM 621 C CA . GLY A 1 86 ? -8.346 11.264 30.008 1.00 95.69 86 GLY A CA 1
ATOM 622 C C . GLY A 1 86 ? -8.930 12.280 30.998 1.00 95.69 86 GLY A C 1
ATOM 623 O O . GLY A 1 86 ? -9.469 11.908 32.044 1.00 95.69 86 GLY A O 1
ATOM 624 N N . ALA A 1 87 ? -8.911 13.572 30.660 1.00 93.94 87 ALA A N 1
ATOM 625 C CA . ALA A 1 87 ? -9.545 14.612 31.470 1.00 93.94 87 ALA A CA 1
ATOM 626 C C . ALA A 1 87 ? -11.079 14.469 31.523 1.00 93.94 87 ALA A C 1
ATOM 628 O O . ALA A 1 87 ? -11.701 14.753 32.555 1.00 93.94 87 ALA A O 1
ATOM 629 N N . LEU A 1 88 ? -11.706 14.033 30.426 1.00 93.38 88 LEU A N 1
ATOM 630 C CA . LEU A 1 88 ? -13.141 13.753 30.374 1.00 93.38 88 LEU A CA 1
ATOM 631 C C . LEU A 1 88 ? -13.512 12.537 31.229 1.00 93.38 88 LEU A C 1
ATOM 633 O O . LEU A 1 88 ? -14.495 12.593 31.970 1.00 93.38 88 LEU A O 1
ATOM 637 N N . GLU A 1 89 ? -12.728 11.462 31.161 1.00 94.31 89 GLU A N 1
ATOM 638 C CA . GLU A 1 89 ? -12.946 10.250 31.956 1.00 94.31 89 GLU A CA 1
ATOM 639 C C . GLU A 1 89 ? -12.895 10.547 33.456 1.00 94.31 89 GLU A C 1
ATOM 641 O O . GLU A 1 89 ? -13.809 10.165 34.192 1.00 94.31 89 GLU A O 1
ATOM 646 N N . GLN A 1 90 ? -11.915 11.340 33.903 1.00 93.12 90 GLN A N 1
ATOM 647 C CA . GLN A 1 90 ? -11.836 11.783 35.298 1.00 93.12 90 GLN A CA 1
ATOM 648 C C . GLN A 1 90 ? -13.062 12.609 35.709 1.00 93.12 90 GLN A C 1
ATOM 650 O O . GLN A 1 90 ? -13.616 12.408 36.791 1.00 93.12 90 GLN A O 1
ATOM 655 N N . GLN A 1 91 ? -13.540 13.521 34.854 1.00 91.00 91 GLN A N 1
ATOM 656 C CA . GLN A 1 91 ? -14.763 14.279 35.141 1.00 91.00 91 GLN A CA 1
ATOM 657 C C . GLN A 1 91 ? -15.977 13.360 35.290 1.00 91.00 91 GLN A C 1
ATOM 659 O O . GLN A 1 91 ? -16.756 13.524 36.232 1.00 91.00 91 GLN A O 1
ATOM 664 N N . VAL A 1 92 ? -16.128 12.371 34.409 1.00 92.69 92 VAL A N 1
ATOM 665 C CA . VAL A 1 92 ? -17.207 11.382 34.508 1.00 92.69 92 VAL A CA 1
ATOM 666 C C . VAL A 1 92 ? -17.094 10.592 35.811 1.00 92.69 92 VAL A C 1
ATOM 668 O O . VAL A 1 92 ? -18.091 10.455 36.522 1.00 92.69 92 VAL A O 1
ATOM 671 N N . GLU A 1 93 ? -15.896 10.143 36.180 1.00 91.44 93 GLU A N 1
ATOM 672 C CA . GLU A 1 93 ? -15.670 9.411 37.423 1.00 91.44 93 GLU A CA 1
ATOM 673 C C . GLU A 1 93 ? -15.991 10.264 38.661 1.00 91.44 93 GLU A C 1
ATOM 675 O O . GLU A 1 93 ? -16.712 9.812 39.552 1.00 91.44 93 GLU A O 1
ATOM 680 N N . THR A 1 94 ? -15.580 11.536 38.696 1.00 89.31 94 THR A N 1
ATOM 681 C CA . THR A 1 94 ? -15.935 12.436 39.810 1.00 89.31 94 THR A CA 1
ATOM 682 C C . THR A 1 94 ? -17.444 12.662 39.940 1.00 89.31 94 THR A C 1
ATOM 684 O O . THR A 1 94 ? -17.961 12.783 41.055 1.00 89.31 94 THR A O 1
ATOM 687 N N . LEU A 1 95 ? -18.179 12.688 38.823 1.00 85.00 95 LEU A N 1
ATOM 688 C CA . LEU A 1 95 ? -19.637 12.795 38.829 1.00 85.00 95 LEU A CA 1
ATOM 689 C C . LEU A 1 95 ? -20.307 11.500 39.301 1.00 85.00 95 LEU A C 1
ATOM 691 O O . LEU A 1 95 ? -21.312 11.573 40.008 1.00 85.00 95 LEU A O 1
ATOM 695 N N . GLN A 1 96 ? -19.750 10.336 38.959 1.00 85.00 96 GLN A N 1
ATOM 696 C CA . GLN A 1 96 ? -20.246 9.032 39.412 1.00 85.00 96 GLN A CA 1
ATOM 697 C C . GLN A 1 96 ? -19.958 8.776 40.897 1.00 85.00 96 GLN A C 1
ATOM 699 O O . GLN A 1 96 ? -20.791 8.199 41.595 1.00 85.00 96 GLN A O 1
ATOM 704 N N . GLN A 1 97 ? -18.814 9.241 41.404 1.00 81.50 97 GLN A N 1
ATOM 705 C CA . GLN A 1 97 ? -18.430 9.098 42.810 1.00 81.50 97 GLN A CA 1
ATOM 706 C C . GLN A 1 97 ? -19.090 10.136 43.731 1.00 81.50 97 GLN A C 1
ATOM 708 O O . GLN A 1 97 ? -18.992 10.024 44.956 1.00 81.50 97 GLN A O 1
ATOM 713 N N . ARG A 1 98 ? -19.790 11.142 43.187 1.00 76.81 98 ARG A N 1
ATOM 714 C CA . ARG A 1 98 ? -20.521 12.127 43.991 1.00 76.81 98 ARG A CA 1
ATOM 715 C C . ARG A 1 98 ? -21.710 11.437 44.680 1.00 76.81 98 ARG A C 1
ATOM 717 O O . ARG A 1 98 ? -22.670 11.073 43.999 1.00 76.81 98 ARG A O 1
ATOM 724 N N . PRO A 1 99 ? -21.713 11.281 46.020 1.00 64.62 99 PRO A N 1
ATOM 725 C CA . PRO A 1 99 ? -22.841 10.664 46.705 1.00 64.62 99 PRO A CA 1
ATOM 726 C C . PRO A 1 99 ? -24.107 11.500 46.468 1.00 64.62 99 PRO A C 1
ATOM 728 O O . PRO A 1 99 ? -24.010 12.733 46.382 1.00 64.62 99 PRO A O 1
ATOM 731 N N . PRO A 1 100 ? -25.300 10.875 46.382 1.00 61.34 100 PRO A N 1
ATOM 732 C CA . PRO A 1 100 ? -26.542 11.622 46.288 1.00 61.34 100 PRO A CA 1
ATOM 733 C C . PRO A 1 100 ? -26.617 12.518 47.521 1.00 61.34 100 PRO A C 1
ATOM 735 O O . PRO A 1 100 ? -26.686 12.034 48.652 1.00 61.34 100 PRO A O 1
ATOM 738 N N . ALA A 1 101 ? -26.528 13.830 47.309 1.00 54.03 101 ALA A N 1
ATOM 739 C CA . ALA A 1 101 ? -26.634 14.794 48.386 1.00 54.03 101 ALA A CA 1
ATOM 740 C C . ALA A 1 101 ? -27.949 14.520 49.121 1.00 54.03 101 ALA A C 1
ATOM 742 O O . ALA A 1 101 ? -29.032 14.635 48.544 1.00 54.03 101 ALA A O 1
ATOM 743 N N . ALA A 1 102 ? -27.840 14.102 50.381 1.00 57.88 102 ALA A N 1
ATOM 744 C CA . ALA A 1 102 ? -28.974 13.874 51.252 1.00 57.88 102 ALA A CA 1
ATOM 745 C C . ALA A 1 102 ? -29.725 15.201 51.436 1.00 57.88 102 ALA A C 1
ATOM 747 O O . ALA A 1 102 ? -29.354 16.044 52.248 1.00 57.88 102 ALA A O 1
ATOM 748 N N . GLY A 1 103 ? -30.775 15.384 50.639 1.00 52.41 103 GLY A N 1
ATOM 749 C CA . GLY A 1 103 ? -31.716 16.490 50.702 1.00 52.41 103 GLY A CA 1
ATOM 750 C C . GLY A 1 103 ? -33.086 15.970 51.113 1.00 52.41 103 GLY A C 1
ATOM 751 O O . GLY A 1 103 ? -33.756 15.263 50.369 1.00 52.41 103 GLY A O 1
ATOM 752 N N . GLN A 1 104 ? -33.469 16.312 52.333 1.00 49.75 104 GLN A N 1
ATOM 753 C CA . GLN A 1 104 ? -34.729 16.015 52.999 1.00 49.75 104 GLN A CA 1
ATOM 754 C C . GLN A 1 104 ? -35.984 16.316 52.147 1.00 49.75 104 GLN A C 1
ATOM 756 O O . GLN A 1 104 ? -36.217 17.447 51.741 1.00 49.75 104 GLN A O 1
ATOM 761 N N . GLY A 1 105 ? -36.829 15.291 51.991 1.00 48.88 105 GLY A N 1
ATOM 762 C CA . GLY A 1 105 ? -38.282 15.311 52.211 1.00 48.88 105 GLY A CA 1
ATOM 763 C C . GLY A 1 105 ? -39.182 16.276 51.425 1.00 48.88 105 GLY A C 1
ATOM 764 O O . GLY A 1 105 ? -39.313 17.438 51.789 1.00 48.88 105 GLY A O 1
ATOM 765 N N . ARG A 1 106 ? -40.054 15.717 50.574 1.00 41.53 106 ARG A N 1
ATOM 766 C CA . ARG A 1 106 ? -41.505 15.679 50.856 1.00 41.53 106 ARG A CA 1
ATOM 767 C C . ARG A 1 106 ? -42.236 14.727 49.913 1.00 41.53 106 ARG A C 1
ATOM 769 O O . ARG A 1 106 ? -42.010 14.715 48.711 1.00 41.53 106 ARG A O 1
ATOM 776 N N . ALA A 1 107 ? -43.145 13.963 50.504 1.00 51.84 107 ALA A N 1
ATOM 777 C CA . ALA A 1 107 ? -44.119 13.133 49.825 1.00 51.84 107 ALA A CA 1
ATOM 778 C C . ALA A 1 107 ? -44.933 13.922 48.788 1.00 51.84 107 ALA A C 1
ATOM 780 O O . ALA A 1 107 ? -45.528 14.950 49.109 1.00 51.84 107 ALA A O 1
ATOM 781 N N . ALA A 1 108 ? -45.031 13.365 47.586 1.00 44.12 108 ALA A N 1
ATOM 782 C CA . ALA A 1 108 ? -46.201 13.494 46.734 1.00 44.12 108 ALA A CA 1
ATOM 783 C C . ALA A 1 108 ? -46.302 12.220 45.893 1.00 44.12 108 ALA A C 1
ATOM 785 O O . ALA A 1 108 ? -45.764 12.117 44.796 1.00 44.12 108 ALA A O 1
ATOM 786 N N . SER A 1 109 ? -46.994 11.229 46.446 1.00 54.78 109 SER A N 1
ATOM 787 C CA . SER A 1 109 ? -47.648 10.201 45.655 1.00 54.78 109 SER A CA 1
ATOM 788 C C . SER A 1 109 ? -48.626 10.886 44.702 1.00 54.78 109 SER A C 1
ATOM 790 O O . SER A 1 109 ? -49.658 11.420 45.112 1.00 54.78 109 SER A O 1
ATOM 792 N N . ARG A 1 110 ? -48.308 10.871 43.410 1.00 45.19 110 ARG A N 1
ATOM 793 C CA . ARG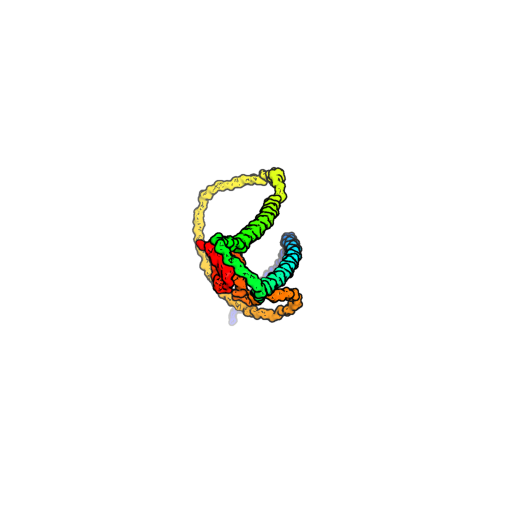 A 1 110 ? -49.315 11.020 42.368 1.00 45.19 110 ARG A CA 1
ATOM 794 C C . ARG A 1 110 ? -48.977 10.051 41.247 1.00 45.19 110 ARG A C 1
ATOM 796 O O . ARG A 1 110 ? -48.016 10.237 40.512 1.00 45.19 110 ARG A O 1
ATOM 803 N N . SER A 1 111 ? -49.773 8.992 41.197 1.00 52.38 111 SER A N 1
ATOM 804 C CA . SER A 1 111 ? -49.890 8.068 40.082 1.00 52.38 111 SER A CA 1
ATOM 805 C C . SER A 1 111 ? -50.040 8.838 38.772 1.00 52.38 111 SER A C 1
ATOM 807 O O . SER A 1 111 ? -50.900 9.716 38.677 1.00 52.38 111 SER A O 1
ATOM 809 N N . ALA A 1 112 ? -49.239 8.483 37.776 1.00 40.84 112 ALA A N 1
ATOM 810 C CA . ALA A 1 112 ? -49.563 8.660 36.370 1.00 40.84 112 ALA A CA 1
ATOM 811 C C . ALA A 1 112 ? -48.716 7.666 35.571 1.00 40.84 112 ALA A C 1
ATOM 813 O O . ALA A 1 112 ? -47.489 7.745 35.569 1.00 40.84 112 ALA A O 1
ATOM 814 N N . ASP A 1 113 ? -49.401 6.711 34.946 1.00 49.88 113 ASP A N 1
ATOM 815 C CA . ASP A 1 113 ? -48.908 5.953 33.804 1.00 49.88 113 ASP A CA 1
ATOM 816 C C . ASP A 1 113 ? -48.219 6.874 32.794 1.00 49.88 113 ASP A C 1
ATOM 818 O O . ASP A 1 113 ? -48.72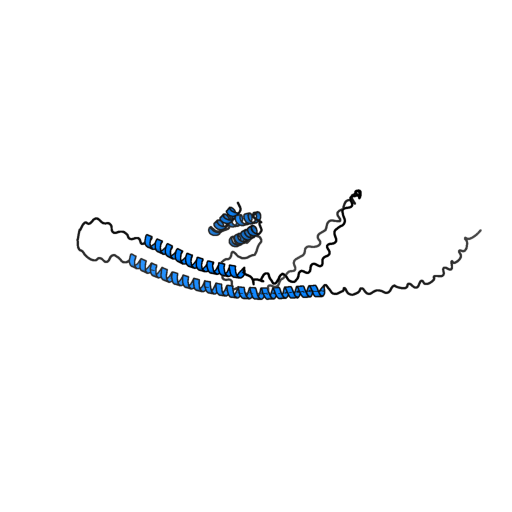0 7.953 32.471 1.00 49.88 113 ASP A O 1
ATOM 822 N N . GLY A 1 114 ? -47.084 6.420 32.273 1.00 50.66 114 GLY A N 1
ATOM 823 C CA . GLY A 1 114 ? -46.318 7.131 31.259 1.00 50.66 114 GLY A CA 1
ATOM 824 C C . GLY A 1 114 ? -44.831 7.016 31.533 1.00 50.66 114 GLY A C 1
ATOM 825 O O . GLY A 1 114 ? -44.227 7.925 32.097 1.00 50.66 114 GLY A O 1
ATOM 826 N N . ALA A 1 115 ? -44.240 5.886 31.141 1.00 51.88 115 ALA A N 1
ATOM 827 C CA . ALA A 1 115 ? -42.791 5.763 31.067 1.00 51.88 115 ALA A CA 1
ATOM 828 C C . ALA A 1 115 ? -42.228 6.948 30.249 1.00 51.88 115 ALA A C 1
ATOM 830 O O . ALA A 1 115 ? -42.699 7.171 29.129 1.00 51.88 115 ALA A O 1
ATOM 831 N N . PRO A 1 116 ? -41.264 7.732 30.770 1.00 54.06 116 PRO A N 1
ATOM 832 C CA . PRO A 1 116 ? -40.603 8.740 29.955 1.00 54.06 116 PRO A CA 1
ATOM 833 C C . PRO A 1 116 ? -39.821 8.014 28.853 1.00 54.06 116 PRO A C 1
ATOM 835 O O . PRO A 1 116 ? -39.194 6.990 29.144 1.00 54.06 116 PRO A O 1
ATOM 838 N N . PRO A 1 117 ? -39.831 8.495 27.596 1.00 55.22 117 PRO A N 1
ATOM 839 C CA . PRO A 1 117 ? -38.983 7.910 26.575 1.00 55.22 117 PRO A CA 1
ATOM 840 C C . PRO A 1 117 ? -37.543 8.083 27.049 1.00 55.22 117 PRO A C 1
ATOM 842 O O . PRO A 1 117 ? -37.052 9.205 27.170 1.00 55.22 117 PRO A O 1
ATOM 845 N N . THR A 1 118 ? -36.872 6.976 27.356 1.00 58.19 118 THR A N 1
ATOM 846 C CA . THR A 1 118 ? -35.420 6.924 27.507 1.00 58.19 118 THR A CA 1
ATOM 847 C C . THR A 1 118 ? -34.831 7.284 26.148 1.00 58.19 118 THR A C 1
ATOM 849 O O . THR A 1 118 ? -34.591 6.426 25.301 1.00 58.19 118 THR A O 1
ATOM 852 N N . PHE A 1 119 ? -34.731 8.589 25.904 1.00 53.59 119 PHE A N 1
ATOM 853 C CA . PHE A 1 119 ? -34.277 9.212 24.673 1.00 53.59 119 PHE A CA 1
ATOM 854 C C . PHE A 1 119 ? -32.793 8.866 24.476 1.00 53.59 119 PHE A C 1
ATOM 856 O O . PHE A 1 119 ? -31.896 9.540 24.964 1.00 53.59 119 PHE A O 1
ATOM 863 N N . SER A 1 120 ? -32.553 7.755 23.785 1.00 62.03 120 SER A N 1
ATOM 864 C CA . SER A 1 120 ? -31.788 7.722 22.540 1.00 62.03 120 SER A CA 1
ATOM 865 C C . SER A 1 120 ? -30.376 8.326 22.505 1.00 62.03 120 SER A C 1
ATOM 867 O O . SER A 1 120 ? -29.973 8.791 21.445 1.00 62.03 120 SER A O 1
ATOM 869 N N . PHE A 1 121 ? -29.568 8.261 23.566 1.00 56.66 121 PHE A N 1
ATOM 870 C CA . PHE A 1 121 ? -28.122 8.529 23.423 1.00 56.66 121 PHE A CA 1
ATOM 871 C C . PHE A 1 121 ? -27.466 7.585 22.403 1.00 56.66 121 PHE A C 1
ATOM 873 O O . PHE A 1 121 ? -26.660 8.014 21.585 1.00 56.66 121 PHE A O 1
ATOM 880 N N . VAL A 1 122 ? -27.903 6.323 22.364 1.00 65.12 122 VAL A N 1
ATOM 881 C CA . VAL A 1 122 ? -27.446 5.336 21.372 1.00 65.12 122 VAL A CA 1
ATOM 882 C C . VAL A 1 122 ? -27.906 5.698 19.953 1.00 65.12 122 VAL A C 1
ATOM 884 O O . VAL A 1 122 ? -27.129 5.586 19.010 1.00 65.12 122 VAL A O 1
ATOM 887 N N . ALA A 1 123 ? -29.141 6.185 19.782 1.00 68.19 123 ALA A N 1
ATOM 888 C CA . ALA A 1 123 ? -29.631 6.552 18.451 1.00 68.19 123 ALA A CA 1
ATOM 889 C C . ALA A 1 123 ? -28.986 7.851 17.939 1.00 68.19 123 ALA A C 1
ATOM 891 O O . ALA A 1 123 ? -28.676 7.950 16.757 1.00 68.19 123 ALA A O 1
ATOM 892 N N . TRP A 1 124 ? -28.724 8.822 18.820 1.00 78.19 124 TRP A N 1
ATOM 893 C CA . TRP A 1 124 ? -27.965 10.023 18.464 1.00 78.19 124 TRP A CA 1
ATOM 894 C C . TRP A 1 124 ? -26.494 9.710 18.166 1.00 78.19 124 TRP A C 1
ATOM 896 O O . TRP A 1 124 ? -25.945 10.283 17.229 1.00 78.19 124 TRP A O 1
ATOM 906 N N . GLY A 1 125 ? -25.886 8.755 18.878 1.00 85.44 125 GLY A N 1
ATOM 907 C CA . GLY A 1 125 ? -24.548 8.245 18.568 1.00 85.44 125 GLY A CA 1
ATOM 908 C C . GLY A 1 125 ? -24.476 7.597 17.183 1.00 85.44 125 GLY A C 1
ATOM 909 O O . GLY A 1 125 ? -23.603 7.939 16.391 1.00 85.44 125 GLY A O 1
ATOM 910 N N . ALA A 1 126 ? -25.444 6.744 16.837 1.00 84.00 126 ALA A N 1
ATOM 911 C CA . ALA A 1 126 ? -25.516 6.127 15.511 1.00 84.00 126 ALA A CA 1
ATOM 912 C C . ALA A 1 126 ? -25.687 7.167 14.386 1.00 84.00 126 ALA A C 1
ATOM 914 O O . ALA A 1 126 ? -25.054 7.063 13.337 1.00 84.00 126 ALA A O 1
ATOM 915 N N . VAL A 1 127 ? -26.496 8.208 14.614 1.00 89.25 127 VAL A N 1
ATOM 916 C CA . VAL A 1 127 ? -26.659 9.315 13.658 1.00 89.25 127 VAL A CA 1
ATOM 917 C C . VAL A 1 127 ? -25.366 10.125 13.516 1.00 89.25 127 VAL A C 1
ATOM 919 O O . VAL A 1 127 ? -25.004 10.484 12.399 1.00 89.25 127 VAL A O 1
ATOM 922 N N . ALA A 1 128 ? -24.636 10.374 14.606 1.00 90.44 128 ALA A N 1
ATOM 923 C CA . ALA A 1 128 ? -23.357 11.082 14.559 1.00 90.44 128 ALA A CA 1
ATOM 924 C C . ALA A 1 128 ? -22.284 10.297 13.785 1.00 90.44 128 ALA A C 1
ATOM 926 O O . ALA A 1 128 ? -21.593 10.879 12.951 1.00 90.44 128 ALA A O 1
ATOM 927 N N . VAL A 1 129 ? -22.195 8.977 13.988 1.00 94.00 129 VAL A N 1
ATOM 928 C CA . VAL A 1 129 ? -21.273 8.101 13.241 1.00 94.00 129 VAL A CA 1
ATOM 929 C C . VAL A 1 129 ? -21.618 8.078 11.750 1.00 94.00 129 VAL A C 1
ATOM 931 O O . VAL A 1 129 ? -20.727 8.207 10.914 1.00 94.00 129 VAL A O 1
ATOM 934 N N . LEU A 1 130 ? -22.905 7.991 11.397 1.00 94.38 130 LEU A N 1
ATOM 935 C CA . LEU A 1 130 ? -23.340 8.041 9.997 1.00 94.38 130 LEU A CA 1
ATOM 936 C C . LEU A 1 130 ? -23.037 9.392 9.336 1.00 94.38 130 LEU A C 1
ATOM 938 O O . LEU A 1 130 ? -22.625 9.428 8.177 1.00 94.38 130 LEU A O 1
ATOM 942 N N . LEU A 1 131 ? -23.201 10.502 10.061 1.00 94.06 131 LEU A N 1
ATOM 943 C CA . LEU A 1 131 ? -22.841 11.830 9.561 1.00 94.06 131 LEU A CA 1
ATOM 944 C C . LEU A 1 131 ? -21.327 11.979 9.380 1.00 94.06 131 LEU A C 1
ATOM 946 O O . LEU A 1 131 ? -20.894 12.515 8.362 1.00 94.06 131 LEU A O 1
ATOM 950 N N . LEU A 1 132 ? -20.522 11.465 10.314 1.00 94.94 132 LEU A N 1
ATOM 951 C CA . LEU A 1 132 ? -19.064 11.463 10.199 1.00 94.94 132 LEU A CA 1
ATOM 952 C C . LEU A 1 132 ? -18.609 10.636 8.987 1.00 94.94 132 LEU A C 1
ATOM 954 O O . LEU A 1 132 ? -17.839 11.127 8.165 1.00 94.94 132 LEU A O 1
ATOM 958 N N . ALA A 1 133 ? -19.152 9.427 8.818 1.00 93.25 133 ALA A N 1
ATOM 959 C CA . ALA A 1 133 ? -18.874 8.571 7.668 1.00 93.25 133 ALA A CA 1
ATOM 960 C C . ALA A 1 133 ? -19.273 9.239 6.340 1.00 93.25 133 ALA A C 1
ATOM 962 O O . ALA A 1 133 ? -18.534 9.155 5.360 1.00 93.25 133 ALA A O 1
ATOM 963 N N . ALA A 1 134 ? -20.396 9.964 6.305 1.00 94.31 134 ALA A N 1
ATOM 964 C CA . ALA A 1 134 ? -20.806 10.728 5.129 1.00 94.31 134 ALA A CA 1
ATOM 965 C C . ALA A 1 134 ? -19.837 11.883 4.817 1.00 94.31 134 ALA A C 1
ATOM 967 O O . ALA A 1 134 ? -19.492 12.091 3.655 1.00 94.31 134 ALA A O 1
ATOM 968 N N . VAL A 1 135 ? -19.357 12.612 5.830 1.00 95.19 135 VAL A N 1
ATOM 969 C CA . VAL A 1 135 ? -18.372 13.695 5.650 1.00 95.19 135 VAL A CA 1
ATOM 970 C C . VAL A 1 135 ? -17.035 13.144 5.152 1.00 95.19 135 VAL A C 1
ATOM 972 O O . VAL A 1 135 ? -16.493 13.665 4.177 1.00 95.19 135 VAL A O 1
ATOM 975 N N . VAL A 1 136 ? -16.536 12.061 5.755 1.00 94.00 136 VAL A N 1
ATOM 976 C CA . VAL A 1 136 ? -15.316 11.369 5.308 1.00 94.00 136 VAL A CA 1
ATOM 977 C C . VAL A 1 136 ? -15.485 10.847 3.880 1.00 94.00 136 VAL A C 1
ATOM 979 O O . VAL A 1 136 ? -14.614 11.067 3.042 1.00 94.00 136 VAL A O 1
ATOM 982 N N . GLY A 1 137 ? -16.638 10.255 3.556 1.00 91.94 137 GLY A N 1
ATOM 983 C CA . GLY A 1 137 ? -16.968 9.806 2.203 1.00 91.94 137 GLY A CA 1
ATOM 984 C C . GLY A 1 137 ? -16.974 10.944 1.177 1.00 91.94 137 GLY A C 1
ATOM 985 O O . GLY A 1 137 ? -16.419 10.796 0.090 1.00 91.94 137 GLY A O 1
ATOM 986 N N . VAL A 1 138 ? -17.527 12.112 1.520 1.00 91.94 138 VAL A N 1
ATOM 987 C CA . VAL A 1 138 ? -17.516 13.303 0.649 1.00 91.94 138 VAL A CA 1
ATOM 988 C C . VAL A 1 138 ? -16.101 13.860 0.467 1.00 91.94 138 VAL A C 1
ATOM 990 O O . VAL A 1 138 ? -15.742 14.267 -0.640 1.00 91.94 138 VAL A O 1
ATOM 993 N N . LEU A 1 139 ? -15.275 13.865 1.516 1.00 88.00 139 LEU A N 1
ATOM 994 C CA . LEU A 1 139 ? -13.873 14.282 1.423 1.00 88.00 139 LEU A CA 1
ATOM 995 C C . LEU A 1 139 ? -13.053 13.314 0.564 1.00 88.00 139 LEU A C 1
ATOM 997 O O . LEU A 1 139 ? -12.291 13.760 -0.296 1.00 88.00 139 LEU A O 1
ATOM 1001 N N . TYR A 1 140 ? -13.269 12.008 0.724 1.00 88.69 140 TYR A N 1
ATOM 1002 C CA . TYR A 1 140 ? -12.635 10.979 -0.093 1.00 88.69 140 TYR A CA 1
ATOM 1003 C C . TYR A 1 140 ? -13.058 11.088 -1.562 1.00 88.69 140 TYR A C 1
ATOM 1005 O O . TYR A 1 140 ? -12.206 11.094 -2.448 1.00 88.69 140 TYR A O 1
ATOM 1013 N N . GLN A 1 141 ? -14.351 11.284 -1.844 1.00 80.75 141 GLN A N 1
ATOM 1014 C CA . GLN A 1 141 ? -14.827 11.500 -3.212 1.00 80.75 141 GLN A CA 1
ATOM 1015 C C . GLN A 1 141 ? -14.273 12.785 -3.834 1.00 80.75 141 GLN A C 1
ATOM 1017 O O . GLN A 1 141 ? -13.895 12.775 -5.002 1.00 80.75 141 GLN A O 1
ATOM 1022 N N . ARG A 1 142 ? -14.158 13.882 -3.074 1.00 83.69 142 ARG A N 1
ATOM 1023 C CA . ARG A 1 142 ? -13.524 15.119 -3.563 1.00 83.69 142 ARG A CA 1
ATOM 1024 C C . ARG A 1 142 ? -12.041 14.934 -3.866 1.00 83.69 142 ARG A C 1
ATOM 1026 O O . ARG A 1 142 ? -11.552 15.496 -4.843 1.00 83.69 142 ARG A O 1
ATOM 1033 N N . ARG A 1 143 ? -11.327 14.154 -3.052 1.00 78.69 143 ARG A N 1
ATOM 1034 C CA . ARG A 1 143 ? -9.916 13.826 -3.286 1.00 78.69 143 ARG A CA 1
ATOM 1035 C C . ARG A 1 143 ? -9.759 12.916 -4.508 1.00 78.69 143 ARG A C 1
ATOM 1037 O O . ARG A 1 143 ? -8.907 13.179 -5.348 1.00 78.69 143 ARG A O 1
ATOM 1044 N N . ARG A 1 144 ? -10.645 11.929 -4.662 1.00 80.00 144 ARG A N 1
ATOM 1045 C CA . ARG A 1 144 ? -10.682 11.016 -5.813 1.00 80.00 144 ARG A CA 1
ATOM 1046 C C . ARG A 1 144 ? -11.049 11.722 -7.120 1.00 80.00 144 ARG A C 1
ATOM 1048 O O . ARG A 1 144 ? -10.445 11.423 -8.138 1.00 80.00 144 ARG A O 1
ATOM 1055 N N . ALA A 1 145 ? -11.978 12.678 -7.104 1.00 71.62 145 ALA A N 1
ATOM 1056 C CA . ALA A 1 145 ? -12.328 13.461 -8.292 1.00 71.62 145 ALA A CA 1
ATOM 1057 C C . ALA A 1 145 ? -11.131 14.276 -8.808 1.00 71.62 145 ALA A C 1
ATOM 1059 O O . ALA A 1 145 ? -10.860 14.267 -10.002 1.00 71.62 145 ALA A O 1
ATOM 1060 N N . ARG A 1 146 ? -10.357 14.891 -7.903 1.00 70.44 146 ARG A N 1
ATOM 1061 C CA . ARG A 1 146 ? -9.115 15.597 -8.262 1.00 70.44 146 ARG A CA 1
ATOM 1062 C C . ARG A 1 146 ? -8.024 14.651 -8.762 1.00 70.44 146 ARG A C 1
ATOM 1064 O O . ARG A 1 146 ? -7.290 15.016 -9.667 1.00 70.44 146 ARG A O 1
ATOM 1071 N N . ALA A 1 147 ? -7.936 13.443 -8.203 1.00 68.19 147 ALA A N 1
ATOM 1072 C CA . ALA A 1 147 ? -6.996 12.426 -8.669 1.00 68.19 147 ALA A CA 1
ATOM 1073 C C . ALA A 1 147 ? -7.357 11.898 -10.068 1.00 68.19 147 ALA A C 1
ATOM 1075 O O . ALA A 1 147 ? -6.468 11.683 -10.881 1.00 68.19 147 ALA A O 1
ATOM 1076 N N . LEU A 1 148 ? -8.649 11.742 -10.377 1.00 62.72 148 LEU A N 1
ATOM 1077 C CA . LEU A 1 148 ? -9.110 11.344 -11.710 1.00 62.72 148 LEU A CA 1
ATOM 1078 C C . LEU A 1 148 ? -8.932 12.459 -12.746 1.00 62.72 148 LEU A C 1
ATOM 1080 O O . LEU A 1 148 ? -8.612 12.162 -13.888 1.00 62.72 148 LEU A O 1
ATOM 1084 N N . GLU A 1 149 ? -9.108 13.724 -12.362 1.00 61.06 149 GLU A N 1
ATOM 1085 C CA . GLU A 1 149 ? -8.871 14.872 -13.246 1.00 61.06 149 GLU A CA 1
ATOM 1086 C C . GLU A 1 149 ? -7.369 15.063 -13.522 1.00 61.06 149 GLU A C 1
ATOM 1088 O O . GLU A 1 149 ? -6.977 15.223 -14.674 1.00 61.06 149 GLU A O 1
ATOM 1093 N N . ALA A 1 150 ? -6.515 14.896 -12.505 1.00 64.06 150 ALA A N 1
ATOM 1094 C CA . ALA A 1 150 ? -5.060 14.873 -12.670 1.00 64.06 150 ALA A CA 1
ATOM 1095 C C . ALA A 1 150 ? -4.577 13.674 -13.510 1.00 64.06 150 ALA A C 1
ATOM 1097 O O . ALA A 1 150 ? -3.701 13.828 -14.356 1.00 64.06 150 ALA A O 1
ATOM 1098 N N . ALA A 1 151 ? -5.178 12.492 -13.332 1.00 64.75 151 ALA A N 1
ATOM 1099 C CA . ALA A 1 151 ? -4.889 11.321 -14.161 1.00 64.75 151 ALA A CA 1
ATOM 1100 C C . ALA A 1 151 ? -5.391 11.490 -15.607 1.00 64.75 151 ALA A C 1
ATOM 1102 O O . ALA A 1 151 ? -4.744 11.021 -16.541 1.00 64.75 151 ALA A O 1
ATOM 1103 N N . ALA A 1 152 ? -6.514 12.185 -15.813 1.00 62.06 152 ALA A N 1
ATOM 1104 C CA . ALA A 1 152 ? -7.050 12.474 -17.140 1.00 62.06 152 ALA A CA 1
ATOM 1105 C C . ALA A 1 152 ? -6.211 13.512 -17.905 1.00 62.06 152 ALA A C 1
ATOM 1107 O O . ALA A 1 152 ? -6.053 13.373 -19.117 1.00 62.06 152 ALA A O 1
ATOM 1108 N N . ASP A 1 153 ? -5.650 14.515 -17.225 1.00 61.22 153 ASP A N 1
ATOM 1109 C CA . ASP A 1 153 ? -4.718 15.470 -17.841 1.00 61.22 153 ASP A CA 1
ATOM 1110 C C . ASP A 1 153 ? -3.337 14.851 -18.100 1.00 61.22 153 ASP A C 1
ATOM 1112 O O . ASP A 1 153 ? -2.731 15.147 -19.126 1.00 61.22 153 ASP A O 1
ATOM 1116 N N . ALA A 1 154 ? -2.877 13.918 -17.258 1.00 64.88 154 ALA A N 1
ATOM 1117 C CA . ALA A 1 154 ? -1.652 13.154 -17.507 1.00 64.88 154 ALA A CA 1
ATOM 1118 C C . ALA A 1 154 ? -1.765 12.215 -18.727 1.00 64.88 154 ALA A C 1
ATOM 1120 O O . ALA A 1 154 ? -0.783 12.002 -19.433 1.00 64.88 154 ALA A O 1
ATOM 1121 N N . TYR A 1 155 ? -2.963 11.687 -19.014 1.00 53.50 155 TYR A N 1
ATOM 1122 C CA . TYR A 1 155 ? -3.221 10.869 -20.209 1.00 53.50 155 TYR A CA 1
ATOM 1123 C C . TYR A 1 155 ? -3.526 11.701 -21.467 1.00 53.50 155 TYR A C 1
ATOM 1125 O O . TYR A 1 155 ? -3.404 11.204 -22.586 1.00 53.50 155 TYR A O 1
ATOM 1133 N N . ARG A 1 156 ? -3.902 12.978 -21.312 1.00 51.91 156 ARG A N 1
ATOM 1134 C CA . ARG A 1 156 ? -4.085 13.940 -22.410 1.00 51.91 156 ARG A CA 1
ATOM 1135 C C . ARG A 1 156 ? -2.753 14.610 -22.758 1.00 51.91 156 ARG A C 1
ATOM 1137 O O . ARG A 1 156 ? -2.684 15.834 -22.825 1.00 51.91 156 ARG A O 1
ATOM 1144 N N . GLY A 1 157 ? -1.707 13.811 -22.989 1.00 52.84 157 GLY A N 1
ATOM 1145 C CA . GLY A 1 157 ? -0.428 14.301 -23.518 1.00 52.84 157 GLY A CA 1
ATOM 1146 C C . GLY A 1 157 ? -0.637 15.312 -24.658 1.00 52.84 157 GLY A C 1
ATOM 1147 O O . GLY A 1 157 ? -1.701 15.289 -25.289 1.00 52.84 157 GLY A O 1
ATOM 1148 N N . PRO A 1 158 ? 0.324 16.229 -24.898 1.00 53.00 158 PRO A N 1
ATOM 1149 C CA . PRO A 1 158 ? 0.148 17.358 -25.811 1.00 53.00 158 PRO A CA 1
ATOM 1150 C C . PRO A 1 158 ? -0.457 16.844 -27.111 1.00 53.00 158 PRO A C 1
ATOM 1152 O O . PRO A 1 158 ? 0.152 16.014 -27.783 1.00 53.00 158 PRO A O 1
ATOM 1155 N N . SER A 1 159 ? -1.701 17.239 -27.407 1.00 48.31 159 SER A N 1
ATOM 1156 C CA . SER A 1 159 ? -2.396 16.701 -28.566 1.00 48.31 159 SER A CA 1
ATOM 1157 C C . SER A 1 159 ? -1.673 17.217 -29.801 1.00 48.31 159 SER A C 1
ATOM 1159 O O . SER A 1 159 ? -1.926 18.339 -30.244 1.00 48.31 159 SER A O 1
ATOM 1161 N N . ALA A 1 160 ? -0.764 16.407 -30.335 1.00 46.03 160 ALA A N 1
ATOM 1162 C CA . ALA A 1 160 ? -0.331 16.515 -31.707 1.00 46.03 160 ALA A CA 1
ATOM 1163 C C . ALA A 1 160 ? -1.607 16.377 -32.535 1.00 46.03 160 ALA A C 1
ATOM 1165 O O . ALA A 1 160 ? -2.234 15.317 -32.615 1.00 46.03 160 ALA A O 1
ATOM 1166 N N . THR A 1 161 ? -2.083 17.513 -33.027 1.00 47.03 161 THR A N 1
ATOM 1167 C CA . THR A 1 161 ? -3.176 17.572 -33.980 1.00 47.03 161 THR A CA 1
ATOM 1168 C C . THR A 1 161 ? -2.805 16.683 -35.157 1.00 47.03 161 THR A C 1
ATOM 1170 O O . THR A 1 161 ? -1.686 16.762 -35.660 1.00 47.03 161 THR A O 1
ATOM 1173 N N . ALA A 1 162 ? -3.750 15.859 -35.608 1.00 48.78 162 ALA A N 1
ATOM 1174 C CA . ALA A 1 162 ? -3.607 14.904 -36.710 1.00 48.78 162 ALA A CA 1
ATOM 1175 C C . ALA A 1 162 ? -3.249 15.532 -38.083 1.00 48.78 162 ALA A C 1
ATOM 1177 O O . ALA A 1 162 ? -3.338 14.858 -39.103 1.00 48.78 162 ALA A O 1
ATOM 1178 N N . GLU A 1 163 ? -2.861 16.807 -38.117 1.00 50.38 163 GLU A N 1
ATOM 1179 C CA . GLU A 1 163 ? -2.323 17.508 -39.282 1.00 50.38 163 GLU A CA 1
ATOM 1180 C C . GLU A 1 163 ? -0.784 17.503 -39.337 1.00 50.38 163 GLU A C 1
ATOM 1182 O O . GLU A 1 163 ? -0.245 17.765 -40.404 1.00 50.38 163 GLU A O 1
ATOM 1187 N N . GLU A 1 164 ? -0.063 17.177 -38.253 1.00 48.81 164 GLU A N 1
ATOM 1188 C CA . GLU A 1 164 ? 1.418 17.206 -38.260 1.00 48.81 164 GLU A CA 1
ATOM 1189 C C . GLU A 1 164 ? 2.056 15.883 -38.729 1.00 48.81 164 GLU A C 1
ATOM 1191 O O . GLU A 1 164 ? 3.193 15.866 -39.181 1.00 48.81 164 GLU A O 1
ATOM 1196 N N . LEU A 1 165 ? 1.314 14.769 -38.702 1.00 49.44 165 LEU A N 1
ATOM 1197 C CA . LEU A 1 165 ? 1.823 13.440 -39.075 1.00 49.44 165 LEU A CA 1
ATOM 1198 C C . LEU A 1 165 ? 1.468 13.027 -40.518 1.00 49.44 165 LEU A C 1
ATOM 1200 O O . LEU A 1 165 ? 1.276 11.843 -40.794 1.00 49.44 165 LEU A O 1
ATOM 1204 N N . ALA A 1 166 ? 1.295 13.998 -41.419 1.00 47.56 166 ALA A N 1
ATOM 1205 C CA . ALA A 1 166 ? 0.855 13.752 -42.795 1.00 47.56 166 ALA A CA 1
ATOM 1206 C C . ALA A 1 166 ? 1.848 14.202 -43.881 1.00 47.56 166 ALA A C 1
ATOM 1208 O O . ALA A 1 166 ? 1.555 13.964 -45.051 1.00 47.56 166 ALA A O 1
ATOM 1209 N N . ASP A 1 167 ? 2.988 14.816 -43.535 1.00 51.34 167 ASP A N 1
ATOM 1210 C CA . ASP A 1 167 ? 3.860 15.457 -44.540 1.00 51.34 167 ASP A CA 1
ATOM 1211 C C . ASP A 1 167 ? 5.195 14.739 -44.824 1.00 51.34 167 ASP A C 1
ATOM 1213 O O . ASP A 1 167 ? 5.906 15.150 -45.728 1.00 51.34 167 ASP A O 1
ATOM 1217 N N . ASP A 1 168 ? 5.513 13.626 -44.149 1.00 50.12 168 ASP A N 1
ATOM 1218 C CA . ASP A 1 168 ? 6.788 12.903 -44.352 1.00 50.12 168 ASP A CA 1
ATOM 1219 C C . ASP A 1 168 ? 6.600 11.398 -44.622 1.00 50.12 168 ASP A C 1
ATOM 1221 O O . ASP A 1 168 ? 7.186 10.533 -43.970 1.00 50.12 168 ASP A O 1
ATOM 1225 N N . VAL A 1 169 ? 5.771 11.053 -45.612 1.00 48.34 169 VAL A N 1
ATOM 1226 C CA . VAL A 1 169 ? 5.798 9.709 -46.220 1.00 48.34 169 VAL A CA 1
ATOM 1227 C C . VAL A 1 169 ? 5.875 9.851 -47.739 1.00 48.34 169 VAL A C 1
ATOM 1229 O O . VAL A 1 169 ? 4.868 9.768 -48.442 1.00 48.34 169 VAL A O 1
ATOM 1232 N N . GLU A 1 170 ? 7.086 10.066 -48.255 1.00 55.78 170 GLU A N 1
ATOM 1233 C CA . GLU A 1 170 ? 7.407 9.765 -49.653 1.00 55.78 170 GLU A CA 1
ATOM 1234 C C . GLU A 1 170 ? 7.462 8.235 -49.833 1.00 55.78 170 GLU A C 1
ATOM 1236 O O . GLU A 1 170 ? 8.230 7.564 -49.139 1.00 55.78 170 GLU A O 1
ATOM 1241 N N . PRO A 1 171 ? 6.667 7.634 -50.738 1.00 48.06 171 PRO A N 1
ATOM 1242 C CA . PRO A 1 171 ? 6.741 6.209 -51.009 1.00 48.06 171 PRO A CA 1
ATOM 1243 C C . PRO A 1 171 ? 7.721 5.948 -52.162 1.00 48.06 171 PRO A C 1
ATOM 1245 O O . PRO A 1 171 ? 7.290 5.708 -53.284 1.00 48.06 171 PRO A O 1
ATOM 1248 N N . ASP A 1 172 ? 9.024 5.956 -51.884 1.00 47.03 172 ASP A N 1
ATOM 1249 C CA . ASP A 1 172 ? 10.047 5.437 -52.807 1.00 47.03 172 ASP A CA 1
ATOM 1250 C C . ASP A 1 172 ? 10.580 4.097 -52.283 1.00 47.03 172 ASP A C 1
ATOM 1252 O O . ASP A 1 172 ? 11.699 3.965 -51.794 1.00 47.03 172 ASP A O 1
ATOM 1256 N N . HIS A 1 173 ? 9.746 3.063 -52.383 1.00 53.09 173 HIS A N 1
ATOM 1257 C CA . HIS A 1 173 ? 10.221 1.684 -52.360 1.00 53.09 173 HIS A CA 1
ATOM 1258 C C . HIS A 1 173 ? 9.540 0.911 -53.485 1.00 53.09 173 HIS A C 1
ATOM 1260 O O . HIS A 1 173 ? 8.409 0.440 -53.350 1.00 53.09 173 HIS A O 1
ATOM 1266 N N . ASP A 1 174 ? 10.259 0.787 -54.602 1.00 48.50 174 ASP A N 1
ATOM 1267 C CA . ASP A 1 174 ? 9.998 -0.209 -55.634 1.00 48.50 174 ASP A CA 1
ATOM 1268 C C . ASP A 1 174 ? 10.001 -1.597 -54.981 1.00 48.50 174 ASP A C 1
ATOM 1270 O O . ASP A 1 174 ? 11.039 -2.161 -54.629 1.00 48.50 174 ASP A O 1
ATOM 1274 N N . PHE A 1 175 ? 8.802 -2.131 -54.761 1.00 48.00 175 PHE A N 1
ATOM 1275 C CA . PHE A 1 175 ? 8.602 -3.482 -54.266 1.00 48.00 175 PHE A CA 1
ATOM 1276 C C . PHE A 1 175 ? 8.857 -4.448 -55.426 1.00 48.00 175 PHE A C 1
ATOM 1278 O O . PHE A 1 175 ? 7.974 -4.717 -56.241 1.00 48.00 175 PHE A O 1
ATOM 1285 N N . GLU A 1 176 ? 10.093 -4.929 -55.537 1.00 52.16 176 GLU A N 1
ATOM 1286 C CA . GLU A 1 176 ? 10.466 -5.918 -56.541 1.00 52.16 176 GLU A CA 1
ATOM 1287 C C . GLU A 1 176 ? 9.846 -7.275 -56.167 1.00 52.16 176 GLU A C 1
ATOM 1289 O O . GLU A 1 176 ? 10.124 -7.866 -55.122 1.00 52.16 176 GLU A O 1
ATOM 1294 N N . GLU A 1 177 ? 8.909 -7.721 -57.002 1.00 52.44 177 GLU A N 1
ATOM 1295 C CA . GLU A 1 177 ? 8.104 -8.925 -56.810 1.00 52.44 177 GLU A CA 1
ATOM 1296 C C . GLU A 1 177 ? 9.009 -10.178 -56.787 1.00 52.44 177 GLU A C 1
ATOM 1298 O O . GLU A 1 177 ? 9.799 -10.380 -57.717 1.00 52.44 177 GLU A O 1
ATOM 1303 N N . PRO A 1 178 ? 8.940 -11.048 -55.758 1.00 56.62 178 PRO A N 1
ATOM 1304 C CA . PRO A 1 178 ? 9.782 -12.238 -55.711 1.00 56.62 178 PRO A CA 1
ATOM 1305 C C . PRO A 1 178 ? 9.384 -13.230 -56.821 1.00 56.62 178 PRO A C 1
ATOM 1307 O O . PRO A 1 178 ? 8.191 -13.452 -57.054 1.00 56.62 178 PRO A O 1
ATOM 1310 N N . PRO A 1 179 ? 10.353 -13.869 -57.507 1.00 56.25 179 PRO A N 1
ATOM 1311 C CA . PRO A 1 179 ? 10.061 -14.764 -58.621 1.00 56.25 179 PRO A CA 1
ATOM 1312 C C . PRO A 1 179 ? 9.307 -16.028 -58.167 1.00 56.25 179 PRO A C 1
ATOM 1314 O O . PRO A 1 179 ? 9.501 -16.507 -57.044 1.00 56.25 179 PRO A O 1
ATOM 1317 N N . PRO A 1 180 ? 8.462 -16.613 -59.039 1.00 44.59 180 PRO A N 1
ATOM 1318 C CA . PRO A 1 180 ? 7.636 -17.757 -58.685 1.00 44.59 180 PRO A CA 1
ATOM 1319 C C . PRO A 1 180 ? 8.484 -19.004 -58.417 1.00 44.59 180 PRO A C 1
ATOM 1321 O O . PRO A 1 180 ? 9.446 -19.299 -59.126 1.00 44.59 180 PRO A O 1
ATOM 1324 N N . ALA A 1 181 ? 8.069 -19.751 -57.394 1.00 48.25 181 ALA A N 1
ATOM 1325 C CA . ALA A 1 181 ? 8.688 -20.978 -56.916 1.00 48.25 181 ALA A CA 1
ATOM 1326 C C . ALA A 1 181 ? 8.983 -21.980 -58.047 1.00 48.25 181 ALA A C 1
ATOM 1328 O O . ALA A 1 181 ? 8.072 -22.581 -58.623 1.00 48.25 181 ALA A O 1
ATOM 1329 N N . ALA A 1 182 ? 10.270 -22.211 -58.309 1.00 42.34 182 ALA A N 1
ATOM 1330 C CA . ALA A 1 182 ? 10.729 -23.364 -59.065 1.00 42.34 182 ALA A CA 1
ATOM 1331 C C . ALA A 1 182 ? 10.659 -24.603 -58.160 1.00 42.34 182 ALA A C 1
ATOM 1333 O O . ALA A 1 182 ? 11.509 -24.830 -57.300 1.00 42.34 182 ALA A O 1
ATOM 1334 N N . GLN A 1 183 ? 9.597 -25.383 -58.346 1.00 49.69 183 GLN A N 1
ATOM 1335 C CA . GLN A 1 183 ? 9.541 -26.781 -57.938 1.00 49.69 183 GLN A CA 1
ATOM 1336 C C . GLN A 1 183 ? 10.494 -27.562 -58.849 1.00 49.69 183 GLN A C 1
ATOM 1338 O O . GLN A 1 183 ? 10.297 -27.539 -60.057 1.00 49.69 183 GLN A O 1
ATOM 1343 N N . ASP A 1 184 ? 11.529 -28.162 -58.258 1.00 52.09 184 ASP A N 1
ATOM 1344 C CA . ASP A 1 184 ? 12.269 -29.364 -58.689 1.00 52.09 184 ASP A CA 1
ATOM 1345 C C . ASP A 1 184 ? 13.752 -29.255 -58.295 1.00 52.09 184 ASP A C 1
ATOM 1347 O O . ASP A 1 184 ? 14.605 -28.813 -59.062 1.00 52.09 184 ASP A O 1
ATOM 1351 N N . ALA A 1 185 ? 14.072 -29.724 -57.088 1.00 43.94 185 ALA A N 1
ATOM 1352 C CA . ALA A 1 185 ? 15.409 -30.201 -56.750 1.00 43.94 185 ALA A CA 1
ATOM 1353 C C . ALA A 1 185 ? 15.257 -31.470 -55.890 1.00 43.94 185 ALA A C 1
ATOM 1355 O O . ALA A 1 185 ? 14.514 -31.443 -54.905 1.00 43.94 185 ALA A O 1
ATOM 1356 N N . PRO A 1 186 ? 15.880 -32.605 -56.262 1.00 47.78 186 PRO A N 1
ATOM 1357 C CA . PRO A 1 186 ? 15.777 -33.832 -55.486 1.00 47.78 186 PRO A CA 1
ATOM 1358 C C . PRO A 1 186 ? 16.498 -33.680 -54.144 1.00 47.78 186 PRO A C 1
ATOM 1360 O O . PRO A 1 186 ? 17.553 -33.058 -54.057 1.00 47.78 186 PRO A O 1
ATOM 1363 N N . ALA A 1 187 ? 15.907 -34.273 -53.108 1.00 43.81 187 ALA A N 1
ATOM 1364 C CA . ALA A 1 187 ? 16.439 -34.310 -51.755 1.00 43.81 187 ALA A CA 1
ATOM 1365 C C . ALA A 1 187 ? 17.868 -34.883 -51.731 1.00 43.81 187 ALA A C 1
ATOM 1367 O O . ALA A 1 187 ? 18.072 -36.085 -51.923 1.00 43.81 187 ALA A O 1
ATOM 1368 N N . GLU A 1 188 ? 18.846 -34.018 -51.462 1.00 45.41 188 GLU A N 1
ATOM 1369 C CA . GLU A 1 188 ? 20.174 -34.419 -51.009 1.00 45.41 188 GLU A CA 1
ATOM 1370 C C . GLU A 1 188 ? 19.991 -35.223 -49.717 1.00 45.41 188 GLU A C 1
ATOM 1372 O O . GLU A 1 188 ? 19.492 -34.745 -48.696 1.00 45.41 188 GLU A O 1
ATOM 1377 N N . THR A 1 189 ? 20.318 -36.505 -49.813 1.00 44.28 189 THR A N 1
ATOM 1378 C CA . THR A 1 189 ? 20.277 -37.452 -48.707 1.00 44.28 189 THR A CA 1
ATOM 1379 C C . THR A 1 189 ? 21.314 -37.012 -47.682 1.00 44.28 189 THR A C 1
ATOM 1381 O O . THR A 1 189 ? 22.512 -37.152 -47.909 1.00 44.28 189 THR A O 1
ATOM 1384 N N . TYR A 1 190 ? 20.847 -36.464 -46.561 1.00 46.38 190 TYR A N 1
ATOM 1385 C CA . TYR A 1 190 ? 21.697 -36.076 -45.443 1.00 46.38 190 TYR A CA 1
ATOM 1386 C C . TYR A 1 190 ? 22.371 -37.333 -44.875 1.00 46.38 190 TYR A C 1
ATOM 1388 O O . TYR A 1 190 ? 21.724 -38.176 -44.250 1.00 46.38 190 TYR A O 1
ATOM 1396 N N . ALA A 1 191 ? 23.667 -37.494 -45.133 1.00 47.16 191 ALA A N 1
ATOM 1397 C CA . ALA A 1 191 ? 24.480 -38.476 -44.433 1.00 47.16 191 ALA A CA 1
ATOM 1398 C C . ALA A 1 191 ? 24.697 -37.974 -42.993 1.00 47.16 191 ALA A C 1
ATOM 1400 O O . ALA A 1 191 ? 25.098 -36.820 -42.825 1.00 47.16 191 ALA A O 1
ATOM 1401 N N . PRO A 1 192 ? 24.435 -38.775 -41.944 1.00 53.22 192 PRO A N 1
ATOM 1402 C CA . PRO A 1 192 ? 24.745 -38.349 -40.588 1.00 53.22 192 PRO A CA 1
ATOM 1403 C C . PRO A 1 192 ? 26.267 -38.279 -40.432 1.00 53.22 192 PRO A C 1
ATOM 1405 O O . PRO A 1 192 ? 26.955 -39.296 -40.525 1.00 53.22 192 PRO A O 1
ATOM 1408 N N . ALA A 1 193 ? 26.789 -37.072 -40.223 1.00 51.53 193 ALA A N 1
ATOM 1409 C CA . ALA A 1 193 ? 28.165 -36.878 -39.805 1.00 51.53 193 ALA A CA 1
ATOM 1410 C C . ALA A 1 193 ? 28.313 -37.334 -38.344 1.00 51.53 193 ALA A C 1
ATOM 1412 O O . ALA A 1 193 ? 27.607 -36.845 -37.468 1.00 51.53 193 ALA A O 1
ATOM 1413 N N . GLU A 1 194 ? 29.193 -38.318 -38.163 1.00 50.44 194 GLU A N 1
ATOM 1414 C CA . GLU A 1 194 ? 30.067 -38.591 -37.017 1.00 50.44 194 GLU A CA 1
ATOM 1415 C C . GLU A 1 194 ? 29.529 -38.257 -35.612 1.00 50.44 194 GLU A C 1
ATOM 1417 O O . GLU A 1 194 ? 29.421 -37.110 -35.183 1.00 50.44 194 GLU A O 1
ATOM 1422 N N . THR A 1 195 ? 29.276 -39.336 -34.872 1.00 48.94 195 THR A N 1
ATOM 1423 C CA . THR A 1 195 ? 29.216 -39.435 -33.413 1.00 48.94 195 THR A CA 1
ATOM 1424 C C . THR A 1 195 ? 30.142 -38.433 -32.717 1.00 48.94 195 THR A C 1
ATOM 1426 O O . THR A 1 195 ? 31.362 -38.526 -32.809 1.00 48.94 195 THR A O 1
ATOM 1429 N N . TYR A 1 196 ? 29.544 -37.499 -31.980 1.00 50.97 196 TYR A N 1
ATOM 1430 C CA . TYR A 1 196 ? 30.255 -36.596 -31.083 1.00 50.97 196 TYR A CA 1
ATOM 1431 C C . TYR A 1 196 ? 30.884 -37.405 -29.940 1.00 50.97 196 TYR A C 1
ATOM 1433 O O . TYR A 1 196 ? 30.169 -37.945 -29.092 1.00 50.97 196 TYR A O 1
ATOM 1441 N N . GLU A 1 197 ? 32.212 -37.507 -29.917 1.00 52.53 197 GLU A N 1
ATOM 1442 C CA . GLU A 1 197 ? 32.938 -37.946 -28.727 1.00 52.53 197 GLU A CA 1
ATOM 1443 C C . GLU A 1 197 ? 33.026 -36.761 -27.752 1.00 52.53 197 GLU A C 1
ATOM 1445 O O . GLU A 1 197 ? 33.540 -35.704 -28.128 1.00 52.53 197 GLU A O 1
ATOM 1450 N N . PRO A 1 198 ? 32.510 -36.874 -26.514 1.00 60.53 198 PRO A N 1
ATOM 1451 C CA . PRO A 1 198 ? 32.646 -35.801 -25.545 1.00 60.53 198 PRO A CA 1
ATOM 1452 C C . PRO A 1 198 ? 34.117 -35.669 -25.145 1.00 60.53 198 PRO A C 1
ATOM 1454 O O . PRO A 1 198 ? 34.703 -36.588 -24.574 1.00 60.53 198 PRO A O 1
ATOM 1457 N N . ALA A 1 199 ? 34.704 -34.511 -25.440 1.00 51.78 199 ALA A N 1
ATOM 1458 C CA . ALA A 1 199 ? 35.998 -34.136 -24.901 1.00 51.78 199 ALA A CA 1
ATOM 1459 C C . ALA A 1 199 ? 35.901 -34.007 -23.370 1.00 51.78 199 ALA A C 1
ATOM 1461 O O . ALA A 1 199 ? 35.090 -33.239 -22.861 1.00 51.78 199 ALA A O 1
ATOM 1462 N N . GLU A 1 200 ? 36.715 -34.818 -22.694 1.00 50.28 200 GLU A N 1
ATOM 1463 C CA . GLU A 1 200 ? 37.382 -34.604 -21.405 1.00 50.28 200 GLU A CA 1
ATOM 1464 C C . GLU A 1 200 ? 36.629 -33.756 -20.360 1.00 50.28 200 GLU A C 1
ATOM 1466 O O . GLU A 1 200 ? 36.562 -32.529 -20.411 1.00 50.28 200 GLU A O 1
ATOM 1471 N N . THR A 1 201 ? 36.133 -34.473 -19.351 1.00 47.50 201 THR A N 1
ATOM 1472 C CA . THR A 1 201 ? 35.853 -34.042 -17.978 1.00 47.50 201 THR A CA 1
ATOM 1473 C C . THR A 1 201 ? 36.625 -32.785 -17.565 1.00 47.50 201 THR A C 1
ATOM 1475 O O . THR A 1 201 ? 37.840 -32.814 -17.390 1.00 47.50 201 THR A O 1
ATOM 1478 N N . TYR A 1 202 ? 35.898 -31.690 -17.350 1.00 49.66 202 TYR A N 1
ATOM 1479 C CA . TYR A 1 202 ? 36.430 -30.494 -16.707 1.00 49.66 202 TYR A CA 1
ATOM 1480 C C . TYR A 1 202 ? 36.781 -30.828 -15.251 1.00 49.66 202 TYR A C 1
ATOM 1482 O O . TYR A 1 202 ? 35.890 -31.019 -14.420 1.00 49.66 202 TYR A O 1
ATOM 1490 N N . GLU A 1 203 ? 38.072 -30.934 -14.941 1.00 52.81 203 GLU A N 1
ATOM 1491 C CA . GLU A 1 203 ? 38.543 -30.908 -13.558 1.00 52.81 203 GLU A CA 1
ATOM 1492 C C . GLU A 1 203 ? 38.442 -29.461 -13.048 1.00 52.81 203 GLU A C 1
ATOM 1494 O O . GLU A 1 203 ? 39.069 -28.570 -13.629 1.00 52.81 203 GLU A O 1
ATOM 1499 N N . PRO A 1 204 ? 37.649 -29.179 -11.997 1.00 55.44 204 PRO A N 1
ATOM 1500 C CA . PRO A 1 204 ? 37.573 -27.838 -11.443 1.00 55.44 204 PRO A CA 1
ATOM 1501 C C . PRO A 1 204 ? 38.912 -27.498 -10.788 1.00 55.44 204 PRO A C 1
ATOM 1503 O O . PRO A 1 204 ? 39.277 -28.050 -9.749 1.00 55.44 204 PRO A O 1
ATOM 1506 N N . ALA A 1 205 ? 39.648 -26.584 -11.412 1.00 50.34 205 ALA A N 1
ATOM 1507 C CA . ALA A 1 205 ? 40.819 -25.988 -10.804 1.00 50.34 205 ALA A CA 1
ATOM 1508 C C . ALA A 1 205 ? 40.385 -25.083 -9.640 1.00 50.34 205 ALA A C 1
ATOM 1510 O O . ALA A 1 205 ? 39.660 -24.113 -9.837 1.00 50.34 205 ALA A O 1
ATOM 1511 N N . GLU A 1 206 ? 40.893 -25.435 -8.458 1.00 47.69 206 GLU A N 1
ATOM 1512 C CA . GLU A 1 206 ? 41.285 -24.546 -7.362 1.00 47.69 206 GLU A CA 1
ATOM 1513 C C . GLU A 1 206 ? 40.162 -23.723 -6.700 1.00 47.69 206 GLU A C 1
ATOM 1515 O O . GLU A 1 206 ? 39.668 -22.710 -7.190 1.00 47.69 206 GLU A O 1
ATOM 1520 N N . VAL A 1 207 ? 39.830 -24.182 -5.492 1.00 49.62 207 VAL A N 1
ATOM 1521 C CA . VAL A 1 207 ? 39.148 -23.468 -4.410 1.00 49.62 207 VAL A CA 1
ATOM 1522 C C . VAL A 1 207 ? 39.594 -22.003 -4.364 1.00 49.62 207 VAL A C 1
ATOM 1524 O O . VAL A 1 207 ? 40.725 -21.696 -3.995 1.00 49.62 207 VAL A O 1
ATOM 1527 N N . TYR A 1 208 ? 38.686 -21.095 -4.714 1.00 43.53 208 TYR A N 1
ATOM 1528 C CA . TYR A 1 208 ? 38.848 -19.679 -4.418 1.00 43.53 208 TYR A CA 1
ATOM 1529 C C . TYR A 1 208 ? 38.714 -19.502 -2.904 1.00 43.53 208 TYR A C 1
ATOM 1531 O O . TYR A 1 208 ? 37.608 -19.548 -2.363 1.00 43.53 208 TYR A O 1
ATOM 1539 N N . GLU A 1 209 ? 39.837 -19.344 -2.206 1.00 50.12 209 GLU A N 1
ATOM 1540 C CA . GLU A 1 209 ? 39.804 -18.793 -0.856 1.00 50.12 209 GLU A CA 1
ATOM 1541 C C . GLU A 1 209 ? 39.433 -17.310 -0.969 1.00 50.12 209 GLU A C 1
ATOM 1543 O O . GLU A 1 209 ? 40.152 -16.557 -1.637 1.00 50.12 209 GLU A O 1
ATOM 1548 N N . PRO A 1 210 ? 38.308 -16.863 -0.381 1.00 48.38 210 PRO A N 1
ATOM 1549 C CA . PRO A 1 210 ? 37.968 -15.454 -0.409 1.00 48.38 210 PRO A CA 1
ATOM 1550 C C . PRO A 1 210 ? 39.039 -14.688 0.362 1.00 48.38 210 PRO A C 1
ATOM 1552 O O . PRO A 1 210 ? 39.285 -14.944 1.540 1.00 48.38 210 PRO A O 1
ATOM 1555 N N . ALA A 1 211 ? 39.684 -13.753 -0.334 1.00 44.97 211 ALA A N 1
ATOM 1556 C CA . ALA A 1 211 ? 40.601 -12.813 0.275 1.00 44.97 211 ALA A CA 1
ATOM 1557 C C . ALA A 1 211 ? 39.888 -12.091 1.425 1.00 44.97 211 ALA A C 1
ATOM 1559 O O . ALA A 1 211 ? 38.855 -11.444 1.246 1.00 44.97 211 ALA A O 1
ATOM 1560 N N . GLU A 1 212 ? 40.460 -12.250 2.611 1.00 46.41 212 GLU A N 1
ATOM 1561 C CA . GLU A 1 212 ? 40.107 -11.527 3.816 1.00 46.41 212 GLU A CA 1
ATOM 1562 C C . GLU A 1 212 ? 40.100 -10.008 3.592 1.00 46.41 212 GLU A C 1
ATOM 1564 O O . GLU A 1 212 ? 40.976 -9.442 2.937 1.00 46.41 212 GLU A O 1
ATOM 1569 N N . THR A 1 213 ? 39.189 -9.365 4.323 1.00 38.28 213 THR A N 1
ATOM 1570 C CA . THR A 1 213 ? 39.224 -7.954 4.731 1.00 38.28 213 THR A CA 1
ATOM 1571 C C . THR A 1 213 ? 38.754 -6.932 3.693 1.00 38.28 213 THR A C 1
ATOM 1573 O O . THR A 1 213 ? 39.524 -6.141 3.155 1.00 38.28 213 THR A O 1
ATOM 1576 N N . TYR A 1 214 ? 37.431 -6.840 3.533 1.00 40.94 214 TYR A N 1
ATOM 1577 C CA . TYR A 1 214 ? 36.820 -5.522 3.376 1.00 40.94 214 TYR A CA 1
ATOM 1578 C C . TYR A 1 214 ? 36.957 -4.795 4.714 1.00 40.94 214 TYR A C 1
ATOM 1580 O O . TYR A 1 214 ? 36.305 -5.150 5.699 1.00 40.94 214 TYR A O 1
ATOM 1588 N N . GLU A 1 215 ? 37.836 -3.797 4.763 1.00 39.94 215 GLU A N 1
ATOM 1589 C CA . GLU A 1 215 ? 37.808 -2.822 5.842 1.00 39.94 215 GLU A CA 1
ATOM 1590 C C . GLU A 1 215 ? 36.460 -2.102 5.798 1.00 39.94 215 GLU A C 1
ATOM 1592 O O . GLU A 1 215 ? 36.142 -1.354 4.873 1.00 39.94 215 GLU A O 1
ATOM 1597 N N . ARG A 1 216 ? 35.657 -2.400 6.819 1.00 50.00 216 ARG A N 1
ATOM 1598 C CA . ARG A 1 216 ? 34.452 -1.686 7.218 1.00 50.00 216 ARG A CA 1
ATOM 1599 C C . ARG A 1 216 ? 34.772 -0.194 7.298 1.00 50.00 216 ARG A C 1
ATOM 1601 O O . ARG A 1 216 ? 35.349 0.265 8.279 1.00 50.00 216 ARG A O 1
ATOM 1608 N N . GLN A 1 217 ? 34.371 0.556 6.279 1.00 37.72 217 GLN A N 1
ATOM 1609 C CA . GLN A 1 217 ? 34.227 1.996 6.407 1.00 37.72 217 GLN A CA 1
ATOM 1610 C C . GLN A 1 217 ? 32.962 2.259 7.232 1.00 37.72 217 GLN A C 1
ATOM 1612 O O . GLN A 1 217 ? 31.843 2.176 6.735 1.00 37.72 217 GLN A O 1
ATOM 1617 N N . GLU A 1 218 ? 33.163 2.518 8.526 1.00 45.53 218 GLU A N 1
ATOM 1618 C CA . GLU A 1 218 ? 32.319 3.434 9.301 1.00 45.53 218 GLU A CA 1
ATOM 1619 C C . GLU A 1 218 ? 32.268 4.772 8.529 1.00 45.53 218 GLU A C 1
ATOM 1621 O O . GLU A 1 218 ? 33.286 5.212 8.002 1.00 45.53 218 GLU A O 1
ATOM 1626 N N . SER A 1 219 ? 31.159 5.481 8.358 1.00 41.97 219 SER A N 1
ATOM 1627 C CA . SER A 1 219 ? 29.930 5.546 9.137 1.00 41.97 219 SER A CA 1
ATOM 1628 C C . SER A 1 219 ? 28.805 6.078 8.240 1.00 41.97 219 SER A C 1
ATOM 1630 O O . SER A 1 219 ? 28.890 7.208 7.752 1.00 41.97 219 SER A O 1
ATOM 1632 N N . TYR A 1 220 ? 27.745 5.296 8.055 1.00 35.41 220 TYR A N 1
ATOM 1633 C CA . TYR A 1 220 ? 26.416 5.859 7.840 1.00 35.41 220 TYR A CA 1
ATOM 1634 C C . TYR A 1 220 ? 25.772 5.928 9.220 1.00 35.41 220 TYR A C 1
ATOM 1636 O O . TYR A 1 220 ? 25.454 4.895 9.801 1.00 35.41 220 TYR A O 1
ATOM 1644 N N . ASP A 1 221 ? 25.653 7.142 9.752 1.00 43.81 221 ASP A N 1
ATOM 1645 C CA . ASP A 1 221 ? 24.730 7.443 10.845 1.00 43.81 221 ASP A CA 1
ATOM 1646 C C . ASP A 1 221 ? 23.323 7.364 10.241 1.00 43.81 221 ASP A C 1
ATOM 1648 O O . ASP A 1 221 ? 22.766 8.339 9.732 1.00 43.81 221 ASP A O 1
ATOM 1652 N N . VAL A 1 222 ? 22.809 6.138 10.161 1.00 41.88 222 VAL A N 1
ATOM 1653 C CA . VAL A 1 222 ? 21.372 5.915 10.126 1.00 41.88 222 VAL A CA 1
ATOM 1654 C C . VAL A 1 222 ? 20.964 6.039 11.581 1.00 41.88 222 VAL A C 1
ATOM 1656 O O . VAL A 1 222 ? 21.255 5.157 12.384 1.00 41.88 222 VAL A O 1
ATOM 1659 N N . GLU A 1 223 ? 20.354 7.167 11.925 1.00 38.31 223 GLU A N 1
ATOM 1660 C CA . GLU A 1 223 ? 19.513 7.244 13.113 1.00 38.31 223 GLU A CA 1
ATOM 1661 C C . GLU A 1 223 ? 18.374 6.238 12.871 1.00 38.31 223 GLU A C 1
ATOM 1663 O O . GLU A 1 223 ? 17.388 6.527 12.191 1.00 38.31 223 GLU A O 1
ATOM 1668 N N . GLU A 1 224 ? 18.617 4.996 13.297 1.00 40.47 224 GLU A N 1
ATOM 1669 C CA . GLU A 1 224 ? 17.626 3.941 13.441 1.00 40.47 224 GLU A CA 1
ATOM 1670 C C . GLU A 1 224 ? 16.611 4.440 14.467 1.00 40.47 224 GLU A C 1
ATOM 1672 O O . GLU A 1 224 ? 16.872 4.444 15.669 1.00 40.47 224 GLU A O 1
ATOM 1677 N N . ASP A 1 225 ? 15.446 4.872 13.987 1.00 36.09 225 ASP A N 1
ATOM 1678 C CA . ASP A 1 225 ? 14.249 4.831 14.813 1.00 36.09 225 ASP A CA 1
ATOM 1679 C C . ASP A 1 225 ? 13.994 3.350 15.135 1.00 36.09 225 ASP A C 1
ATOM 1681 O O . ASP A 1 225 ? 13.578 2.552 14.291 1.00 36.09 225 ASP A O 1
ATOM 1685 N N . GLU A 1 226 ? 14.344 2.979 16.363 1.00 48.62 226 GLU A N 1
ATOM 1686 C CA . GLU A 1 226 ? 14.046 1.705 17.001 1.00 48.62 226 GLU A CA 1
ATOM 1687 C C . GLU A 1 226 ? 12.525 1.481 17.035 1.00 48.62 226 GLU A C 1
ATOM 1689 O O . GLU A 1 226 ? 11.888 1.912 17.985 1.00 48.62 226 GLU A O 1
ATOM 1694 N N . ASP A 1 227 ? 11.940 0.814 16.034 1.00 44.66 227 ASP A N 1
ATOM 1695 C CA . ASP A 1 227 ? 10.655 0.096 16.166 1.00 44.66 227 ASP A CA 1
ATOM 1696 C C . ASP A 1 227 ? 10.384 -0.824 14.949 1.00 44.66 227 ASP A C 1
ATOM 1698 O O . ASP A 1 227 ? 9.448 -0.611 14.185 1.00 44.66 227 ASP A O 1
ATOM 1702 N N . ASP A 1 228 ? 11.235 -1.838 14.737 1.00 43.69 228 ASP A N 1
ATOM 1703 C CA . ASP A 1 228 ? 10.829 -3.247 14.527 1.00 43.69 228 ASP A CA 1
ATOM 1704 C C . ASP A 1 228 ? 12.086 -4.123 14.297 1.00 43.69 228 ASP A C 1
ATOM 1706 O O . ASP A 1 228 ? 12.704 -4.062 13.232 1.00 43.69 228 ASP A O 1
ATOM 1710 N N . PRO A 1 229 ? 12.521 -4.964 15.256 1.00 41.41 229 PRO A N 1
ATOM 1711 C CA . PRO A 1 229 ? 13.721 -5.795 15.103 1.00 41.41 229 PRO A CA 1
ATOM 1712 C C . PRO A 1 229 ? 13.573 -6.956 14.095 1.00 41.41 229 PRO A C 1
ATOM 1714 O O . PRO A 1 229 ? 14.420 -7.852 14.075 1.00 41.41 229 PRO A O 1
ATOM 1717 N N . ALA A 1 230 ? 12.512 -6.986 13.282 1.00 48.97 230 ALA A N 1
ATOM 1718 C CA . ALA A 1 230 ? 12.248 -8.048 12.313 1.00 48.97 230 ALA A CA 1
ATOM 1719 C C . ALA A 1 230 ? 12.733 -7.753 10.881 1.00 48.97 230 ALA A C 1
ATOM 1721 O O . ALA A 1 230 ? 12.788 -8.684 10.079 1.00 48.97 230 ALA A O 1
ATOM 1722 N N . ASP A 1 231 ? 13.113 -6.515 10.549 1.00 52.28 231 ASP A N 1
ATOM 1723 C CA . ASP A 1 231 ? 13.407 -6.118 9.160 1.00 52.28 231 ASP A CA 1
ATOM 1724 C C . ASP A 1 231 ? 14.911 -5.940 8.884 1.00 52.28 231 ASP A C 1
ATOM 1726 O O . ASP A 1 231 ? 15.387 -4.909 8.412 1.00 52.28 231 ASP A O 1
ATOM 1730 N N . SER A 1 232 ? 15.695 -6.975 9.201 1.00 44.25 232 SER A N 1
ATOM 1731 C CA . SER A 1 232 ? 17.112 -7.054 8.830 1.00 44.25 232 SER A CA 1
ATOM 1732 C C . SER A 1 232 ? 17.303 -8.100 7.721 1.00 44.25 232 SER A C 1
ATOM 1734 O O . SER A 1 232 ? 17.097 -9.291 7.978 1.00 44.25 232 SER A O 1
ATOM 1736 N N . PRO A 1 233 ? 17.731 -7.727 6.496 1.00 52.19 233 PRO A N 1
ATOM 1737 C CA . PRO A 1 233 ? 17.937 -8.669 5.396 1.00 52.19 233 PRO A CA 1
ATOM 1738 C C . PRO A 1 233 ? 19.281 -9.402 5.549 1.00 52.19 233 PRO A C 1
ATOM 1740 O O . PRO A 1 233 ? 20.205 -9.236 4.754 1.00 52.19 233 PRO A O 1
ATOM 1743 N N . ALA A 1 234 ? 19.404 -10.222 6.591 1.00 43.47 234 ALA A N 1
ATOM 1744 C CA . ALA A 1 234 ? 20.601 -11.006 6.883 1.00 43.47 234 ALA A CA 1
ATOM 1745 C C . ALA A 1 234 ? 20.279 -12.507 6.982 1.00 43.47 234 ALA A C 1
ATOM 1747 O O . ALA A 1 234 ? 20.380 -13.116 8.044 1.00 43.47 234 ALA A O 1
ATOM 1748 N N . GLY A 1 235 ? 19.912 -13.128 5.856 1.00 40.62 235 GLY A N 1
ATOM 1749 C CA . GLY A 1 235 ? 19.884 -14.590 5.725 1.00 40.62 235 GLY A CA 1
ATOM 1750 C C . GLY A 1 235 ? 18.910 -15.116 4.666 1.00 40.62 235 GLY A C 1
ATOM 1751 O O . GLY A 1 235 ? 17.917 -14.455 4.360 1.00 40.62 235 GLY A O 1
ATOM 1752 N N . PRO A 1 236 ? 19.160 -16.313 4.099 1.00 40.09 236 PRO A N 1
ATOM 1753 C CA . PRO A 1 236 ? 18.238 -16.933 3.158 1.00 40.09 236 PRO A CA 1
ATOM 1754 C C . PRO A 1 236 ? 17.001 -17.413 3.934 1.00 40.09 236 PRO A C 1
ATOM 1756 O O . PRO A 1 236 ? 17.089 -18.361 4.713 1.00 40.09 236 PRO A O 1
ATOM 1759 N N . GLY A 1 237 ? 15.871 -16.722 3.748 1.00 54.06 237 GLY A N 1
ATOM 1760 C CA . GLY A 1 237 ? 14.566 -17.059 4.342 1.00 54.06 237 GLY A CA 1
ATOM 1761 C C . GLY A 1 237 ? 14.001 -16.063 5.368 1.00 54.06 237 GLY A C 1
ATOM 1762 O O . GLY A 1 237 ? 12.986 -16.361 5.984 1.00 54.06 237 GLY A O 1
ATOM 1763 N N . GLY A 1 238 ? 14.630 -14.899 5.572 1.00 60.66 238 GLY A N 1
ATOM 1764 C CA . GLY A 1 238 ? 14.292 -13.954 6.651 1.00 60.66 238 GLY A CA 1
ATOM 1765 C C . GLY A 1 238 ? 13.411 -12.761 6.267 1.00 60.66 238 GLY A C 1
ATOM 1766 O O . GLY A 1 238 ? 13.649 -11.672 6.772 1.00 60.66 238 GLY A O 1
ATOM 1767 N N . TYR A 1 239 ? 12.447 -12.912 5.357 1.00 81.56 239 TYR A N 1
ATOM 1768 C CA . TYR A 1 239 ? 11.519 -11.813 5.061 1.00 81.56 239 TYR A CA 1
ATOM 1769 C C . TYR A 1 239 ? 10.404 -11.757 6.107 1.00 81.56 239 TYR A C 1
ATOM 1771 O O . TYR A 1 239 ? 9.839 -12.792 6.456 1.00 81.56 239 TYR A O 1
ATOM 1779 N N . SER A 1 240 ? 10.050 -10.559 6.577 1.00 90.25 240 SER A N 1
ATOM 1780 C CA . SER A 1 240 ? 8.860 -10.381 7.412 1.00 90.25 240 SER A CA 1
ATOM 1781 C C . SER A 1 240 ? 7.593 -10.802 6.642 1.00 90.25 240 SER A C 1
ATOM 1783 O O . SER A 1 240 ? 7.564 -10.705 5.407 1.00 90.25 240 SER A O 1
ATOM 1785 N N . PRO A 1 241 ? 6.522 -11.257 7.320 1.00 93.69 241 PRO A N 1
ATOM 1786 C CA . PRO A 1 241 ? 5.275 -11.641 6.654 1.00 93.69 241 PRO A CA 1
ATOM 1787 C C . PRO A 1 241 ? 4.683 -10.517 5.785 1.00 93.69 241 PRO A C 1
ATOM 1789 O O . PRO A 1 241 ? 4.162 -10.779 4.701 1.00 93.69 241 PRO A O 1
ATOM 1792 N N . ASN A 1 242 ? 4.842 -9.253 6.188 1.00 91.75 242 ASN A N 1
ATOM 1793 C CA . ASN A 1 242 ? 4.475 -8.097 5.371 1.00 91.75 242 ASN A CA 1
ATOM 1794 C C . ASN A 1 242 ? 5.275 -8.015 4.059 1.00 91.75 242 ASN A C 1
ATOM 1796 O O . ASN A 1 242 ? 4.706 -7.847 2.977 1.00 91.75 242 ASN A O 1
ATOM 1800 N N . THR A 1 243 ? 6.595 -8.187 4.131 1.00 94.44 243 THR A N 1
ATOM 1801 C CA . THR A 1 243 ? 7.459 -8.209 2.946 1.00 94.44 243 THR A CA 1
ATOM 1802 C C . THR A 1 243 ? 7.118 -9.394 2.042 1.00 94.44 243 THR A C 1
ATOM 1804 O O . THR A 1 243 ? 7.019 -9.224 0.825 1.00 94.44 243 THR A O 1
ATOM 1807 N N . LYS A 1 244 ? 6.828 -10.568 2.620 1.00 95.25 244 LYS A N 1
ATOM 1808 C CA . LYS A 1 244 ? 6.340 -11.748 1.888 1.00 95.25 244 LYS A CA 1
ATOM 1809 C C . LYS A 1 244 ? 5.001 -11.480 1.184 1.00 95.25 244 LYS A C 1
ATOM 1811 O O . LYS A 1 244 ? 4.858 -11.839 0.020 1.00 95.25 244 LYS A O 1
ATOM 1816 N N . LEU A 1 245 ? 4.054 -10.769 1.806 1.00 96.44 245 LEU A N 1
ATOM 1817 C CA . LEU A 1 245 ? 2.799 -10.351 1.154 1.00 96.44 245 LEU A CA 1
ATOM 1818 C C . LEU A 1 245 ? 3.037 -9.462 -0.070 1.00 96.44 245 LEU A C 1
ATOM 1820 O O . LEU A 1 245 ? 2.399 -9.641 -1.110 1.00 96.44 245 LEU A O 1
ATOM 1824 N N . ASN A 1 246 ? 3.947 -8.495 0.041 1.00 95.88 246 ASN A N 1
ATOM 1825 C CA . ASN A 1 246 ? 4.286 -7.621 -1.082 1.00 95.88 246 ASN A CA 1
ATOM 1826 C C . ASN A 1 246 ? 4.980 -8.401 -2.207 1.00 95.88 246 ASN A C 1
ATOM 1828 O O . ASN A 1 246 ? 4.678 -8.182 -3.382 1.00 95.88 246 ASN A O 1
ATOM 1832 N N . LEU A 1 247 ? 5.845 -9.354 -1.853 1.00 96.06 247 LEU A N 1
ATOM 1833 C CA . LEU A 1 247 ? 6.499 -10.244 -2.805 1.00 96.06 247 LEU A CA 1
ATOM 1834 C C . LEU A 1 247 ? 5.490 -11.155 -3.525 1.00 96.06 247 LEU A C 1
ATOM 1836 O O . LEU A 1 247 ? 5.530 -11.259 -4.749 1.00 96.06 247 LEU A O 1
ATOM 1840 N N . ALA A 1 248 ? 4.535 -11.741 -2.802 1.00 96.75 248 ALA A N 1
ATOM 1841 C CA . ALA A 1 248 ? 3.471 -12.550 -3.391 1.00 96.75 248 ALA A CA 1
ATOM 1842 C C . ALA A 1 248 ? 2.645 -11.759 -4.416 1.00 96.75 248 ALA A C 1
ATOM 1844 O O . ALA A 1 248 ? 2.419 -12.236 -5.524 1.00 96.75 248 ALA A O 1
ATOM 1845 N N . ARG A 1 249 ? 2.263 -10.511 -4.105 1.00 96.69 249 ARG A N 1
ATOM 1846 C CA . ARG A 1 249 ? 1.565 -9.629 -5.062 1.00 96.69 249 ARG A CA 1
ATOM 1847 C C . ARG A 1 249 ? 2.385 -9.369 -6.324 1.00 96.69 249 ARG A C 1
ATOM 1849 O O . ARG A 1 249 ? 1.823 -9.286 -7.414 1.00 96.69 249 ARG A O 1
ATOM 1856 N N . ALA A 1 250 ? 3.704 -9.233 -6.194 1.00 97.00 250 ALA A N 1
ATOM 1857 C CA . ALA A 1 250 ? 4.583 -9.081 -7.347 1.00 97.00 250 ALA A CA 1
ATOM 1858 C C . ALA A 1 250 ? 4.595 -10.347 -8.220 1.00 97.00 250 ALA A C 1
ATOM 1860 O O . ALA A 1 250 ? 4.494 -10.229 -9.440 1.00 97.00 250 ALA A O 1
ATOM 1861 N N . TYR A 1 251 ? 4.642 -11.538 -7.614 1.00 97.06 251 TYR A N 1
ATOM 1862 C CA . TYR A 1 251 ? 4.550 -12.806 -8.343 1.00 97.06 251 TYR A CA 1
ATOM 1863 C C . TYR A 1 251 ? 3.217 -12.960 -9.086 1.00 97.06 251 TYR A C 1
ATOM 1865 O O . TYR A 1 251 ? 3.228 -13.268 -10.278 1.00 97.06 251 TYR A O 1
ATOM 1873 N N . VAL A 1 252 ? 2.088 -12.612 -8.453 1.00 96.56 252 VAL A N 1
ATOM 1874 C CA . VAL A 1 252 ? 0.773 -12.575 -9.124 1.00 96.56 252 VAL A CA 1
ATOM 1875 C C . VAL A 1 252 ? 0.796 -11.649 -10.344 1.00 96.56 252 VAL A C 1
ATOM 1877 O O . VAL A 1 252 ? 0.376 -12.043 -11.428 1.00 96.56 252 VAL A O 1
ATOM 1880 N N . ASN A 1 253 ? 1.350 -10.439 -10.211 1.00 96.12 253 ASN A N 1
ATOM 1881 C CA . ASN A 1 253 ? 1.449 -9.489 -11.326 1.00 96.12 253 ASN A CA 1
ATOM 1882 C C . ASN A 1 253 ? 2.334 -9.992 -12.479 1.00 96.12 253 ASN A C 1
ATOM 1884 O O . ASN A 1 253 ? 2.129 -9.593 -13.625 1.00 96.12 253 ASN A O 1
ATOM 1888 N N . MET A 1 254 ? 3.311 -10.855 -12.191 1.00 95.56 254 MET A N 1
ATOM 1889 C CA . MET A 1 254 ? 4.149 -11.510 -13.201 1.00 95.56 254 MET A CA 1
ATOM 1890 C C . MET A 1 254 ? 3.484 -12.752 -13.819 1.00 95.56 254 MET A C 1
ATOM 1892 O O . MET A 1 254 ? 4.029 -13.321 -14.764 1.00 95.56 254 MET A O 1
ATOM 1896 N N . GLY A 1 255 ? 2.305 -13.155 -13.333 1.00 95.56 255 GLY A N 1
ATOM 1897 C CA . GLY A 1 255 ? 1.606 -14.371 -13.757 1.00 95.56 255 GLY A CA 1
ATOM 1898 C C . GLY A 1 255 ? 2.181 -15.649 -13.148 1.00 95.56 255 GLY A C 1
ATOM 1899 O O . GLY A 1 255 ? 1.822 -16.744 -13.576 1.00 95.56 255 GLY A O 1
ATOM 1900 N N . ASP A 1 256 ? 3.066 -15.522 -12.159 1.00 96.94 256 ASP A N 1
ATOM 1901 C CA . ASP A 1 256 ? 3.627 -16.644 -11.413 1.00 96.94 256 ASP A CA 1
ATOM 1902 C C . ASP A 1 256 ? 2.788 -16.911 -10.157 1.00 96.94 256 ASP A C 1
ATOM 1904 O O . ASP A 1 256 ? 3.160 -16.612 -9.021 1.00 96.94 256 ASP A O 1
ATOM 1908 N N . GLU A 1 257 ? 1.581 -17.425 -10.379 1.00 96.75 257 GLU A N 1
ATOM 1909 C CA . GLU A 1 257 ? 0.641 -17.702 -9.292 1.00 96.75 257 GLU A CA 1
ATOM 1910 C C . GLU A 1 257 ? 1.091 -18.872 -8.410 1.00 96.75 257 GLU A C 1
ATOM 1912 O O . GLU A 1 257 ? 0.714 -18.941 -7.245 1.00 96.75 257 GLU A O 1
ATOM 1917 N N . GLU A 1 258 ? 1.869 -19.815 -8.950 1.00 96.25 258 GLU A N 1
ATOM 1918 C CA . GLU A 1 258 ? 2.390 -20.958 -8.191 1.00 96.25 258 GLU A CA 1
ATOM 1919 C C . GLU A 1 258 ? 3.351 -20.472 -7.105 1.00 96.25 258 GLU A C 1
ATOM 1921 O O . GLU A 1 258 ? 3.099 -20.709 -5.922 1.00 96.25 258 GLU A O 1
ATOM 1926 N N . THR A 1 259 ? 4.349 -19.669 -7.481 1.00 94.81 259 THR A N 1
ATOM 1927 C CA . THR A 1 259 ? 5.278 -19.073 -6.516 1.00 94.81 259 THR A CA 1
ATOM 1928 C C . THR A 1 259 ? 4.564 -18.110 -5.562 1.00 94.81 259 THR A C 1
ATOM 1930 O O . THR A 1 259 ? 4.869 -18.069 -4.370 1.00 94.81 259 THR A O 1
ATOM 1933 N N . ALA A 1 260 ? 3.565 -17.356 -6.040 1.00 97.06 260 ALA A N 1
ATOM 1934 C CA . ALA A 1 260 ? 2.767 -16.496 -5.168 1.00 97.06 260 ALA A CA 1
ATOM 1935 C C . ALA A 1 260 ? 2.039 -17.290 -4.071 1.00 97.06 260 ALA A C 1
ATOM 1937 O O . ALA A 1 260 ? 2.060 -16.872 -2.914 1.00 97.06 260 ALA A O 1
ATOM 1938 N N . ARG A 1 261 ? 1.427 -18.437 -4.409 1.00 97.00 261 ARG A N 1
ATOM 1939 C CA . ARG A 1 261 ? 0.742 -19.301 -3.433 1.00 97.00 261 ARG A CA 1
ATOM 1940 C C . ARG A 1 261 ? 1.711 -19.827 -2.375 1.00 97.00 261 ARG A C 1
ATOM 1942 O O . ARG A 1 261 ? 1.393 -19.733 -1.194 1.00 97.00 261 ARG A O 1
ATOM 1949 N N . GLU A 1 262 ? 2.899 -20.287 -2.772 1.00 96.12 262 GLU A N 1
ATOM 1950 C CA . GLU A 1 262 ? 3.927 -20.760 -1.830 1.00 96.12 262 GLU A CA 1
ATOM 1951 C C . GLU A 1 262 ? 4.305 -19.675 -0.809 1.00 96.12 262 GLU A C 1
ATOM 1953 O O . GLU A 1 262 ? 4.305 -19.915 0.399 1.00 96.12 262 GLU A O 1
ATOM 1958 N N . VAL A 1 263 ? 4.531 -18.443 -1.273 1.00 95.56 263 VAL A N 1
ATOM 1959 C CA . VAL A 1 263 ? 4.858 -17.314 -0.388 1.00 95.56 263 VAL A CA 1
ATOM 1960 C C . VAL A 1 263 ? 3.674 -16.936 0.515 1.00 95.56 263 VAL A C 1
ATOM 1962 O O . VAL A 1 263 ? 3.871 -16.606 1.686 1.00 95.56 263 VAL A O 1
ATOM 1965 N N . LEU A 1 264 ? 2.434 -16.995 0.017 1.00 96.81 264 LEU A N 1
ATOM 1966 C CA . LEU A 1 264 ? 1.229 -16.706 0.810 1.00 96.81 264 LEU A CA 1
ATOM 1967 C C . LEU A 1 264 ? 0.976 -17.760 1.896 1.00 96.81 264 LEU A C 1
ATOM 1969 O O . LEU A 1 264 ? 0.518 -17.408 2.985 1.00 96.81 264 LEU A O 1
ATOM 1973 N N . GLU A 1 265 ? 1.311 -19.027 1.652 1.00 96.19 265 GLU A N 1
ATOM 1974 C CA . GLU A 1 265 ? 1.255 -20.083 2.669 1.00 96.19 265 GLU A CA 1
ATOM 1975 C C . GLU A 1 265 ? 2.242 -19.825 3.817 1.00 96.19 265 GLU A C 1
ATOM 1977 O O . GLU A 1 265 ? 1.904 -20.034 4.987 1.00 96.19 265 GLU A O 1
ATOM 1982 N N . GLU A 1 266 ? 3.428 -19.290 3.515 1.00 94.50 266 GLU A N 1
ATOM 1983 C CA . GLU A 1 266 ? 4.379 -18.861 4.545 1.00 94.50 266 GLU A CA 1
ATOM 1984 C C . GLU A 1 266 ? 3.834 -17.691 5.376 1.00 94.50 266 GLU A C 1
ATOM 1986 O O . GLU A 1 266 ? 3.939 -17.704 6.605 1.00 94.50 266 GLU A O 1
ATOM 1991 N N . VAL A 1 267 ? 3.179 -16.711 4.742 1.00 96.12 267 VAL A N 1
ATOM 1992 C CA . VAL A 1 267 ? 2.502 -15.613 5.459 1.00 96.12 267 VAL A CA 1
ATOM 1993 C C . VAL A 1 267 ? 1.381 -16.154 6.344 1.00 96.12 267 VAL A C 1
ATOM 1995 O O . VAL A 1 267 ? 1.220 -15.712 7.483 1.00 96.12 267 VAL A O 1
ATOM 1998 N N . LEU A 1 268 ? 0.615 -17.138 5.865 1.00 96.25 268 LEU A N 1
ATOM 1999 C CA . LEU A 1 268 ? -0.426 -17.775 6.668 1.00 96.25 268 LEU A CA 1
ATOM 2000 C C . LEU A 1 268 ? 0.143 -18.470 7.911 1.00 96.25 268 LEU A C 1
ATOM 2002 O O . LEU A 1 268 ? -0.503 -18.481 8.964 1.00 96.25 268 LEU A O 1
ATOM 2006 N N . ALA A 1 269 ? 1.347 -19.030 7.816 1.00 94.56 269 ALA A N 1
ATOM 2007 C CA . ALA A 1 269 ? 2.019 -19.658 8.943 1.00 94.56 269 ALA A CA 1
ATOM 2008 C C . ALA A 1 269 ? 2.580 -18.620 9.933 1.00 94.56 269 ALA A C 1
ATOM 2010 O O . ALA A 1 269 ? 2.327 -18.719 11.140 1.00 94.56 269 ALA A O 1
ATOM 2011 N N . GLU A 1 270 ? 3.291 -17.610 9.436 1.00 92.25 270 GLU A N 1
ATOM 2012 C CA . GLU A 1 270 ? 4.138 -16.716 10.239 1.00 92.25 270 GLU A CA 1
ATOM 2013 C C . GLU A 1 270 ? 3.458 -15.402 10.646 1.00 92.25 270 GLU A C 1
ATOM 2015 O O . GLU A 1 270 ? 3.758 -14.873 11.715 1.00 92.25 270 GLU A O 1
ATOM 2020 N N . GLY A 1 271 ? 2.519 -14.904 9.839 1.00 90.62 271 GLY A N 1
ATOM 2021 C CA . GLY A 1 271 ? 1.907 -13.587 10.007 1.00 90.62 271 GLY A CA 1
ATOM 2022 C C . GLY A 1 271 ? 0.917 -13.468 11.164 1.00 90.62 271 GLY A C 1
ATOM 2023 O O . GLY A 1 271 ? 0.497 -14.459 11.780 1.00 90.62 271 GLY A O 1
ATOM 2024 N N . ASP A 1 272 ? 0.519 -12.232 11.449 1.00 92.31 272 ASP A N 1
ATOM 2025 C CA . ASP A 1 272 ? -0.521 -11.891 12.417 1.00 92.31 272 ASP A CA 1
ATOM 2026 C C . ASP A 1 272 ? -1.949 -12.040 11.848 1.00 92.31 272 ASP A C 1
ATOM 2028 O O . ASP A 1 272 ? -2.165 -12.478 10.720 1.00 92.31 272 ASP A O 1
ATOM 2032 N N . ALA A 1 273 ? -2.978 -11.718 12.640 1.00 95.19 273 ALA A N 1
ATOM 2033 C CA . ALA A 1 273 ? -4.371 -11.882 12.213 1.00 95.19 273 ALA A CA 1
ATOM 2034 C C . ALA A 1 273 ? -4.743 -11.048 10.970 1.00 95.19 273 ALA A C 1
ATOM 2036 O O . ALA A 1 273 ? -5.584 -11.475 10.180 1.00 95.19 273 ALA A O 1
ATOM 2037 N N . THR A 1 274 ? -4.136 -9.875 10.806 1.00 94.56 274 THR A N 1
ATOM 2038 C CA . THR A 1 274 ? -4.372 -8.969 9.678 1.00 94.56 274 THR A CA 1
ATOM 2039 C C . THR A 1 274 ? -3.651 -9.478 8.438 1.00 94.56 274 THR A C 1
ATOM 2041 O O . THR A 1 274 ? -4.249 -9.565 7.368 1.00 94.56 274 THR A O 1
ATOM 2044 N N . GLU A 1 275 ? -2.384 -9.862 8.588 1.00 94.88 275 GLU A N 1
ATOM 2045 C CA . GLU A 1 275 ? -1.557 -10.380 7.496 1.00 94.88 275 GLU A CA 1
ATOM 2046 C C . GLU A 1 275 ? -2.104 -11.702 6.963 1.00 94.88 275 GLU A C 1
ATOM 2048 O O . GLU A 1 275 ? -2.211 -11.886 5.752 1.00 94.88 275 GLU A O 1
ATOM 2053 N N . ARG A 1 276 ? -2.545 -12.592 7.858 1.00 96.94 276 ARG A N 1
ATOM 2054 C CA . ARG A 1 276 ? -3.195 -13.848 7.473 1.00 96.94 276 ARG A CA 1
ATOM 2055 C C . ARG A 1 276 ? -4.487 -13.612 6.712 1.00 96.94 276 ARG A C 1
ATOM 2057 O O . ARG A 1 276 ? -4.702 -14.265 5.702 1.00 96.94 276 ARG A O 1
ATOM 2064 N N . ALA A 1 277 ? -5.326 -12.676 7.162 1.00 97.38 277 ALA A N 1
ATOM 2065 C CA . ALA A 1 277 ? -6.563 -12.345 6.459 1.00 97.38 277 ALA A CA 1
ATOM 2066 C C . ALA A 1 277 ? -6.284 -11.804 5.047 1.00 97.38 277 ALA A C 1
ATOM 2068 O O . ALA A 1 277 ? -6.940 -12.222 4.098 1.00 97.38 277 ALA A O 1
ATOM 2069 N N . ALA A 1 278 ? -5.279 -10.935 4.903 1.00 95.81 278 ALA A N 1
ATOM 2070 C CA . ALA A 1 278 ? -4.853 -10.422 3.604 1.00 95.81 278 ALA A CA 1
ATOM 2071 C C . ALA A 1 278 ? -4.268 -11.520 2.700 1.00 95.81 278 ALA A C 1
ATOM 2073 O O . ALA A 1 278 ? -4.527 -11.524 1.499 1.00 95.81 278 ALA A O 1
ATOM 2074 N N . ALA A 1 279 ? -3.501 -12.460 3.263 1.00 97.50 279 ALA A N 1
ATOM 2075 C CA . ALA A 1 279 ? -2.980 -13.602 2.517 1.00 97.50 279 ALA A CA 1
ATOM 2076 C C . ALA A 1 279 ? -4.105 -14.523 2.030 1.00 97.50 279 ALA A C 1
ATOM 2078 O O . ALA A 1 279 ? -4.067 -14.997 0.900 1.00 97.50 279 ALA A O 1
ATOM 2079 N N . GLN A 1 280 ? -5.120 -14.740 2.868 1.00 97.06 280 GLN A N 1
ATOM 2080 C CA . GLN A 1 280 ? -6.281 -15.561 2.536 1.00 97.06 280 GLN A CA 1
ATOM 2081 C C . GLN A 1 280 ? -7.127 -14.939 1.424 1.00 97.06 280 GLN A C 1
ATOM 2083 O O . GLN A 1 280 ? -7.494 -15.636 0.491 1.00 97.06 280 GLN A O 1
ATOM 2088 N N . GLU A 1 281 ? -7.364 -13.626 1.480 1.00 97.62 281 GLU A N 1
ATOM 2089 C CA . GLU A 1 281 ? -8.060 -12.895 0.413 1.00 97.62 281 GLU A CA 1
ATOM 2090 C C . GLU A 1 281 ? -7.333 -13.019 -0.934 1.00 97.62 281 GLU A C 1
ATOM 2092 O O . GLU A 1 281 ? -7.967 -13.242 -1.960 1.00 97.62 281 GLU A O 1
ATOM 2097 N N . LEU A 1 282 ? -6.000 -12.923 -0.922 1.00 95.75 282 LEU A N 1
ATOM 2098 C CA . LEU A 1 282 ? -5.179 -13.111 -2.118 1.00 95.75 282 LEU A CA 1
ATOM 2099 C C . LEU A 1 282 ? -5.216 -14.551 -2.634 1.00 95.75 282 LEU A C 1
ATOM 2101 O O . LEU A 1 282 ? -5.284 -14.748 -3.838 1.00 95.75 282 LEU A O 1
ATOM 2105 N N . LEU A 1 283 ? -5.184 -15.553 -1.753 1.00 96.44 283 LEU A N 1
ATOM 2106 C CA . LEU A 1 283 ? -5.303 -16.955 -2.163 1.00 96.44 283 LEU A CA 1
ATOM 2107 C C . LEU A 1 283 ? -6.663 -17.248 -2.803 1.00 96.44 283 LEU A C 1
ATOM 2109 O O . LEU A 1 283 ? -6.696 -17.921 -3.827 1.00 96.44 283 LEU A O 1
ATOM 2113 N N . ASP A 1 284 ? -7.747 -16.695 -2.254 1.00 96.75 284 ASP A N 1
ATOM 2114 C CA . ASP A 1 284 ? -9.101 -16.840 -2.801 1.00 96.75 284 ASP A CA 1
ATOM 2115 C C . ASP A 1 284 ? -9.235 -16.211 -4.208 1.00 96.75 284 ASP A C 1
ATOM 2117 O O . ASP A 1 284 ? -10.060 -16.652 -5.005 1.00 96.75 284 ASP A O 1
ATOM 2121 N N . GLU A 1 285 ? -8.441 -15.182 -4.536 1.00 94.81 285 GLU A N 1
ATOM 2122 C CA . GLU A 1 285 ? -8.398 -14.575 -5.880 1.00 94.81 285 GLU A CA 1
ATOM 2123 C C . GLU A 1 285 ? -7.661 -15.458 -6.905 1.00 94.81 285 GLU A C 1
ATOM 2125 O O . GLU A 1 285 ? -7.896 -15.335 -8.108 1.00 94.81 285 GLU A O 1
ATOM 2130 N N . LEU A 1 286 ? -6.793 -16.357 -6.430 1.00 92.56 286 LEU A N 1
ATOM 2131 C CA . LEU A 1 286 ? -5.995 -17.273 -7.250 1.00 92.56 286 LEU A CA 1
ATOM 2132 C C . LEU A 1 286 ? -6.648 -18.658 -7.436 1.00 92.56 286 LEU A C 1
ATOM 2134 O O . LEU A 1 286 ? -6.036 -19.517 -8.076 1.00 92.56 286 LEU A O 1
ATOM 2138 N N . GLU A 1 287 ? -7.829 -18.915 -6.864 1.00 83.62 287 GLU A N 1
ATOM 2139 C CA . GLU A 1 287 ? -8.615 -20.153 -7.062 1.00 83.62 287 GLU A CA 1
ATOM 2140 C C . GLU A 1 287 ? -9.566 -20.082 -8.273 1.00 83.62 287 GLU A C 1
ATOM 2142 O O . GLU A 1 287 ? -9.655 -21.102 -9.002 1.00 83.62 287 GLU A O 1
#